Protein AF-A0A1B8CFA3-F1 (afdb_monomer_lite)

pLDDT: mean 70.28, std 22.18, range [22.2, 94.56]

Radius of gyration: 31.16 Å; chains: 1; bounding box: 7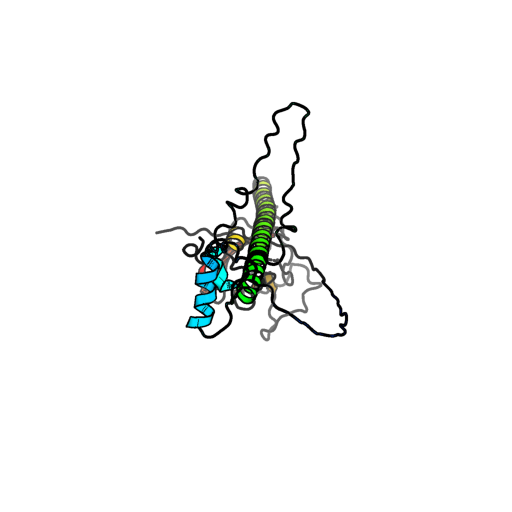5×65×96 Å

Structure (mmCIF, N/CA/C/O backbone):
data_AF-A0A1B8CFA3-F1
#
_entry.id   AF-A0A1B8CFA3-F1
#
loop_
_atom_site.group_PDB
_atom_site.id
_atom_site.type_symbol
_atom_site.label_atom_id
_atom_site.label_alt_id
_atom_site.label_comp_id
_atom_site.label_asym_id
_atom_site.label_entity_id
_atom_site.label_seq_id
_atom_site.pdbx_PDB_ins_code
_atom_site.Cartn_x
_atom_site.Cartn_y
_atom_site.Cartn_z
_atom_site.occupancy
_atom_site.B_iso_or_equiv
_atom_site.auth_seq_id
_atom_site.auth_comp_id
_atom_site.auth_asym_id
_atom_site.auth_atom_id
_atom_site.pdbx_PDB_model_num
ATOM 1 N N . MET A 1 1 ? 14.110 -16.661 19.238 1.00 30.36 1 MET A N 1
ATOM 2 C CA . MET A 1 1 ? 13.033 -15.691 19.548 1.00 30.36 1 MET A CA 1
ATOM 3 C C . MET A 1 1 ? 13.260 -14.448 18.703 1.00 30.36 1 MET A C 1
ATOM 5 O O . MET A 1 1 ? 14.403 -14.027 18.624 1.00 30.36 1 MET A O 1
ATOM 9 N N . SER A 1 2 ? 12.229 -13.866 18.086 1.00 22.20 2 SER A N 1
ATOM 10 C CA . SER A 1 2 ? 12.289 -12.515 17.501 1.00 22.20 2 SER A CA 1
ATOM 11 C C . SER A 1 2 ? 10.875 -11.932 17.426 1.00 22.20 2 SER A C 1
ATOM 13 O O . SER A 1 2 ? 9.922 -12.677 17.192 1.00 22.20 2 SER A O 1
ATOM 15 N N . ALA A 1 3 ? 10.722 -10.631 17.675 1.00 32.50 3 ALA A N 1
ATOM 16 C CA . ALA A 1 3 ? 9.426 -9.961 17.761 1.00 32.50 3 ALA A CA 1
ATOM 17 C C . ALA A 1 3 ? 9.184 -9.085 16.521 1.00 32.50 3 ALA A C 1
ATOM 19 O O . ALA A 1 3 ? 9.648 -7.950 16.457 1.00 32.50 3 ALA A O 1
ATOM 20 N N . ALA A 1 4 ? 8.442 -9.607 15.541 1.00 23.91 4 ALA A N 1
ATOM 21 C CA . ALA A 1 4 ? 8.113 -8.877 14.316 1.00 23.91 4 ALA A CA 1
ATOM 22 C C . ALA A 1 4 ? 6.960 -7.873 14.527 1.00 23.91 4 ALA A C 1
ATOM 24 O O . ALA A 1 4 ? 5.926 -8.183 15.129 1.00 23.91 4 ALA A O 1
ATOM 25 N N . THR A 1 5 ? 7.141 -6.650 14.031 1.00 24.86 5 THR A N 1
ATOM 26 C CA . THR A 1 5 ? 6.280 -5.499 14.332 1.00 24.86 5 THR A CA 1
ATOM 27 C C . THR A 1 5 ? 4.925 -5.559 13.613 1.00 24.86 5 THR A C 1
ATOM 29 O O . THR A 1 5 ? 4.852 -5.721 12.404 1.00 24.86 5 THR A O 1
ATOM 32 N N . ARG A 1 6 ? 3.826 -5.354 14.352 1.00 30.38 6 ARG A N 1
ATOM 33 C CA . ARG A 1 6 ? 2.450 -5.255 13.816 1.00 30.38 6 ARG A CA 1
ATOM 34 C C . ARG A 1 6 ? 2.008 -3.781 13.631 1.00 30.38 6 ARG A C 1
ATOM 36 O O . ARG A 1 6 ? 1.828 -3.117 14.660 1.00 30.38 6 ARG A O 1
ATOM 43 N N . LYS A 1 7 ? 1.746 -3.292 12.406 1.00 36.72 7 LYS A N 1
ATOM 44 C CA . LYS A 1 7 ? 1.151 -1.970 12.012 1.00 36.72 7 LYS A CA 1
ATOM 45 C C . LYS A 1 7 ? 0.763 -1.997 10.504 1.00 36.72 7 LYS A C 1
ATOM 47 O O . LYS A 1 7 ? 0.826 -3.074 9.924 1.00 36.72 7 LYS A O 1
ATOM 52 N N . LEU A 1 8 ? 0.344 -0.890 9.872 1.00 33.38 8 LEU A N 1
ATOM 53 C CA . LEU A 1 8 ? -0.978 -0.253 10.038 1.00 33.38 8 LEU A CA 1
ATOM 54 C C . LEU A 1 8 ? -1.412 0.529 8.781 1.00 33.38 8 LEU A C 1
ATOM 56 O O . LEU A 1 8 ? -0.557 0.983 8.050 1.00 33.38 8 LEU A O 1
ATOM 60 N N . LEU A 1 9 ? -2.717 0.682 8.522 1.00 34.94 9 LEU A N 1
ATOM 61 C CA . LEU A 1 9 ? -3.249 0.910 7.167 1.00 34.94 9 LEU A CA 1
ATOM 62 C C . LEU A 1 9 ? -4.492 1.890 7.177 1.00 34.94 9 LEU A C 1
ATOM 64 O O . LEU A 1 9 ? -5.447 1.543 7.875 1.00 34.94 9 LEU A O 1
ATOM 68 N N . LYS A 1 10 ? -4.492 3.086 6.497 1.00 43.56 10 LYS A N 1
ATOM 69 C CA . LYS A 1 10 ? -5.641 4.090 6.334 1.00 43.56 10 LYS A CA 1
ATOM 70 C C . LYS A 1 10 ? -5.959 4.673 4.903 1.00 43.56 10 LYS A C 1
ATOM 72 O O . LYS A 1 10 ? -5.385 4.180 3.958 1.00 43.56 10 LYS A O 1
ATOM 77 N N . PHE A 1 11 ? -6.882 5.639 4.638 1.00 45.19 11 PHE A N 1
ATOM 78 C CA . PHE A 1 11 ? -7.299 5.965 3.225 1.00 45.19 11 PHE A CA 1
ATOM 79 C C . PHE A 1 11 ? -7.863 7.365 2.840 1.00 45.19 11 PHE A C 1
ATOM 81 O O . PHE A 1 11 ? -8.517 8.013 3.650 1.00 45.19 11 PHE A O 1
ATOM 88 N N . SER A 1 12 ? -7.802 7.693 1.530 1.00 30.03 12 SER A N 1
ATOM 89 C CA . SER A 1 12 ? -8.756 8.507 0.722 1.00 30.03 12 SER A CA 1
ATOM 90 C C . SER A 1 12 ? -8.639 8.149 -0.800 1.00 30.03 12 SER A C 1
ATOM 92 O O . SER A 1 12 ? -7.958 7.170 -1.104 1.00 30.03 12 SER A O 1
ATOM 94 N N . ARG A 1 13 ? -9.364 8.803 -1.741 1.00 27.89 13 ARG A N 1
ATOM 95 C CA . ARG A 1 13 ? -9.392 8.494 -3.209 1.00 27.89 13 ARG A CA 1
ATOM 96 C C . ARG A 1 13 ? -9.924 9.659 -4.084 1.00 27.89 13 ARG A C 1
ATOM 98 O O . ARG A 1 13 ? -10.934 10.249 -3.711 1.00 27.89 13 ARG A O 1
ATOM 105 N N . THR A 1 14 ? -9.346 9.887 -5.271 1.00 29.30 14 THR A N 1
ATOM 106 C CA . THR A 1 14 ? -9.811 10.801 -6.358 1.00 29.30 14 THR A CA 1
ATOM 107 C C . THR A 1 14 ? -9.584 10.174 -7.758 1.00 29.30 14 THR A C 1
ATOM 109 O O . THR A 1 14 ? -9.265 8.986 -7.829 1.00 29.30 14 THR A O 1
ATOM 112 N N . PHE A 1 15 ? -9.838 10.898 -8.864 1.00 28.97 15 PHE A N 1
ATOM 113 C CA . PHE A 1 15 ? -9.878 10.371 -10.246 1.00 28.97 15 PHE A CA 1
ATOM 114 C C . PHE A 1 15 ? -9.405 11.423 -11.280 1.00 28.97 15 PHE A C 1
ATOM 116 O O . PHE A 1 15 ? -9.769 12.588 -11.138 1.00 28.97 15 PHE A O 1
ATOM 123 N N . ASN A 1 16 ? -8.675 11.009 -12.327 1.00 31.08 16 ASN A N 1
ATOM 124 C CA . ASN A 1 16 ? -8.169 11.861 -13.427 1.00 31.08 16 ASN A CA 1
ATOM 125 C C . ASN A 1 16 ? -8.827 11.520 -14.783 1.00 31.08 16 ASN A C 1
ATOM 127 O O . ASN A 1 16 ? -9.489 10.486 -14.913 1.00 31.08 16 ASN A O 1
ATOM 131 N N . ARG A 1 17 ? -8.610 12.354 -15.817 1.00 25.97 17 ARG A N 1
ATOM 132 C CA . ARG A 1 17 ? -8.918 12.029 -17.224 1.00 25.97 17 ARG A CA 1
ATOM 133 C C . ARG A 1 17 ? -7.946 12.714 -18.201 1.00 25.97 17 ARG A C 1
ATOM 135 O O . ARG A 1 17 ? -7.649 13.889 -18.035 1.00 25.97 17 ARG A O 1
ATOM 142 N N . ILE A 1 18 ? -7.498 11.961 -19.206 1.00 34.00 18 ILE A N 1
ATOM 143 C CA . ILE A 1 18 ? -6.570 12.338 -20.299 1.00 34.00 18 ILE A CA 1
ATOM 144 C C . ILE A 1 18 ? -7.371 12.516 -21.613 1.00 34.00 18 ILE A C 1
ATOM 146 O O . ILE A 1 18 ? -8.521 12.062 -21.640 1.00 34.00 18 ILE A O 1
ATOM 150 N N . ARG A 1 19 ? -6.795 13.166 -22.649 1.00 29.36 19 ARG A N 1
ATOM 151 C CA . ARG A 1 19 ? -6.919 12.938 -24.128 1.00 29.36 19 ARG A CA 1
ATOM 152 C C . ARG A 1 19 ? -6.561 14.208 -24.938 1.00 29.36 19 ARG A C 1
ATOM 154 O O . ARG A 1 19 ? -6.750 15.288 -24.389 1.00 29.36 19 ARG A O 1
ATOM 161 N N . ASP A 1 20 ? -6.207 14.222 -26.235 1.00 28.47 20 ASP A N 1
ATOM 162 C CA . ASP A 1 20 ? -5.528 13.325 -27.222 1.00 28.47 20 ASP A CA 1
ATOM 163 C C . ASP A 1 20 ? -5.391 14.138 -28.557 1.00 28.47 20 ASP A C 1
ATOM 165 O O . ASP A 1 20 ? -6.175 15.068 -28.758 1.00 28.47 20 ASP A O 1
ATOM 169 N N . GLY A 1 21 ? -4.491 13.768 -29.490 1.00 26.70 21 GLY A N 1
ATOM 170 C CA . GLY A 1 21 ? -4.455 14.241 -30.907 1.00 26.70 21 GLY A CA 1
ATOM 171 C C . GLY A 1 21 ? -3.102 14.846 -31.356 1.00 26.70 21 GLY A C 1
ATOM 172 O O . GLY A 1 21 ? -2.506 15.584 -30.581 1.00 26.70 21 GLY A O 1
ATOM 173 N N . GLU A 1 22 ? -2.452 14.504 -32.487 1.00 28.28 22 GLU A N 1
ATOM 174 C CA . GLU A 1 22 ? -2.844 14.381 -33.926 1.00 28.28 22 GLU A CA 1
ATOM 175 C C . GLU A 1 22 ? -2.822 15.723 -34.715 1.00 28.28 22 GLU A C 1
ATOM 177 O O . GLU A 1 22 ? -3.292 16.729 -34.198 1.00 28.28 22 GLU A O 1
ATOM 182 N N . ALA A 1 23 ? -2.340 15.838 -35.975 1.00 29.19 23 ALA A N 1
ATOM 183 C CA . ALA A 1 23 ? -1.595 14.910 -36.860 1.00 29.19 23 ALA A CA 1
ATOM 184 C C . ALA A 1 23 ? -1.015 15.596 -38.143 1.00 29.19 23 ALA A C 1
ATOM 186 O O . ALA A 1 23 ? -1.497 16.646 -38.557 1.00 29.19 23 ALA A O 1
ATOM 187 N N . SER A 1 24 ? -0.124 14.884 -38.867 1.00 30.86 24 SER A N 1
ATOM 188 C CA . SER A 1 24 ? 0.085 14.883 -40.351 1.00 30.86 24 SER A CA 1
ATOM 189 C C . SER A 1 24 ? 0.746 16.074 -41.104 1.00 30.86 24 SER A C 1
ATOM 191 O O . SER A 1 24 ? 0.532 17.233 -40.771 1.00 30.86 24 SER A O 1
ATOM 193 N N . GLY A 1 25 ? 1.493 15.783 -42.197 1.00 27.91 25 GLY A N 1
ATOM 194 C CA . GLY A 1 25 ? 2.004 16.802 -43.150 1.00 27.91 25 GLY A CA 1
ATOM 195 C C . GLY A 1 25 ? 2.983 16.342 -44.268 1.00 27.91 25 GLY A C 1
ATOM 196 O O . GLY A 1 25 ? 4.190 16.352 -44.072 1.00 27.91 25 GLY A O 1
ATOM 197 N N . SER A 1 26 ? 2.457 16.005 -45.459 1.00 28.70 26 SER A N 1
ATOM 198 C CA . SER A 1 26 ? 3.136 15.809 -46.781 1.00 28.70 26 SER A CA 1
ATOM 199 C C . SER A 1 26 ? 4.267 16.829 -47.086 1.00 28.70 26 SER A C 1
ATOM 201 O O . SER A 1 26 ? 4.043 18.014 -46.875 1.00 28.70 26 SER A O 1
ATOM 203 N N . ALA A 1 27 ? 5.502 16.502 -47.519 1.00 32.44 27 ALA A N 1
ATOM 204 C CA . ALA A 1 27 ? 6.017 15.789 -48.720 1.00 32.44 27 ALA A CA 1
ATOM 205 C C . ALA A 1 27 ? 5.907 16.554 -50.072 1.00 32.44 27 ALA A C 1
ATOM 207 O O . ALA A 1 27 ? 4.815 17.032 -50.356 1.00 32.44 27 ALA A O 1
ATOM 208 N N . PHE A 1 28 ? 7.004 16.633 -50.877 1.00 28.72 28 PHE A N 1
ATOM 209 C CA . PHE A 1 28 ? 7.101 16.500 -52.370 1.00 28.72 28 PHE A CA 1
ATOM 210 C C . PHE A 1 28 ? 8.495 16.884 -52.993 1.00 28.72 28 PHE A C 1
ATOM 212 O O . PHE A 1 28 ? 9.121 17.828 -52.533 1.00 28.72 28 PHE A O 1
ATOM 219 N N . HIS A 1 29 ? 8.932 16.123 -54.027 1.00 29.41 29 HIS A N 1
ATOM 220 C CA . HIS A 1 29 ? 9.808 16.364 -55.229 1.00 29.41 29 HIS A CA 1
ATOM 221 C C . HIS A 1 29 ? 10.699 17.646 -55.415 1.00 29.41 29 HIS A C 1
ATOM 223 O O . HIS A 1 29 ? 10.344 18.715 -54.942 1.00 29.41 29 HIS A O 1
ATOM 229 N N . ASP A 1 30 ? 11.824 17.684 -56.176 1.00 30.55 30 ASP A N 1
ATOM 230 C CA . ASP A 1 30 ? 12.539 16.706 -57.050 1.00 30.55 30 ASP A CA 1
ATOM 231 C C . ASP A 1 30 ? 14.017 17.120 -57.399 1.00 30.55 30 ASP A C 1
ATOM 233 O O . ASP A 1 30 ? 14.463 18.218 -57.078 1.00 30.55 30 ASP A O 1
ATOM 237 N N . HIS A 1 31 ? 14.693 16.268 -58.191 1.00 30.34 31 HIS A N 1
ATOM 238 C CA . HIS A 1 31 ? 15.721 16.516 -59.228 1.00 30.34 31 HIS A CA 1
ATOM 239 C C . HIS A 1 31 ? 17.235 16.598 -58.894 1.00 30.34 31 HIS A C 1
ATOM 241 O O . HIS A 1 31 ? 17.748 17.446 -58.171 1.00 30.34 31 HIS A O 1
ATOM 247 N N . GLN A 1 32 ? 17.971 15.720 -59.592 1.00 37.84 32 GLN A N 1
ATOM 248 C CA . GLN A 1 32 ? 19.415 15.741 -59.902 1.00 37.84 32 GLN A CA 1
ATOM 249 C C . GLN A 1 32 ? 19.676 16.557 -61.208 1.00 37.84 32 GLN A C 1
ATOM 251 O O . GLN A 1 32 ? 18.685 16.863 -61.874 1.00 37.84 32 GLN A O 1
ATOM 256 N N . PRO A 1 33 ? 20.927 16.896 -61.643 1.00 41.31 33 PRO A N 1
ATOM 257 C CA . PRO A 1 33 ? 22.155 16.083 -61.540 1.00 41.31 33 PRO A CA 1
ATOM 258 C C . PRO A 1 33 ? 23.495 16.815 -61.256 1.00 41.31 33 PRO A C 1
ATOM 260 O O . PRO A 1 33 ? 23.577 18.026 -61.083 1.00 41.31 33 PRO A O 1
ATOM 263 N N . ARG A 1 34 ? 24.583 16.024 -61.213 1.00 40.81 34 ARG A N 1
ATOM 264 C CA . ARG A 1 34 ? 25.998 16.460 -61.105 1.00 40.81 34 ARG A CA 1
ATOM 265 C C . ARG A 1 34 ? 26.531 17.001 -62.452 1.00 40.81 34 ARG A C 1
ATOM 267 O O . ARG A 1 34 ? 25.922 16.705 -63.480 1.00 40.81 34 ARG A O 1
ATOM 274 N N . PRO A 1 35 ? 27.708 17.672 -62.500 1.00 43.22 35 PRO A N 1
ATOM 275 C CA . PRO A 1 35 ? 28.951 16.903 -62.726 1.00 43.22 35 PRO A CA 1
ATOM 276 C C . PRO A 1 35 ? 30.270 17.488 -62.133 1.00 43.22 35 PRO A C 1
ATOM 278 O O . PRO A 1 35 ? 30.308 18.563 -61.552 1.00 43.22 35 PRO A O 1
ATOM 281 N N . TRP A 1 36 ? 31.362 16.741 -62.363 1.00 30.19 36 TRP A N 1
ATOM 282 C CA . TRP A 1 36 ? 32.799 17.097 -62.294 1.00 30.19 36 TRP A CA 1
ATOM 283 C C . TRP A 1 36 ? 33.537 17.262 -60.943 1.00 30.19 36 TRP A C 1
ATOM 285 O O . TRP A 1 36 ? 33.515 18.279 -60.258 1.00 30.19 36 TRP A O 1
ATOM 295 N N . ARG A 1 37 ? 34.331 16.214 -60.671 1.00 46.34 37 ARG A N 1
ATOM 296 C CA . ARG A 1 37 ? 35.467 16.069 -59.741 1.00 46.34 37 ARG A CA 1
ATOM 297 C C . ARG A 1 37 ? 36.363 17.318 -59.609 1.00 46.34 37 ARG A C 1
ATOM 299 O O . ARG A 1 37 ? 36.986 17.727 -60.582 1.00 46.34 37 ARG A O 1
ATOM 306 N N . VAL A 1 38 ? 36.605 17.752 -58.367 1.00 39.28 38 VAL A N 1
ATOM 307 C CA . VAL A 1 38 ? 37.881 18.370 -57.948 1.00 39.28 38 VAL A CA 1
ATOM 308 C C . VAL A 1 38 ? 38.360 17.665 -56.681 1.00 39.28 38 VAL A C 1
ATOM 310 O O . VAL A 1 38 ? 37.648 17.613 -55.681 1.00 39.28 38 VAL A O 1
ATOM 313 N N . GLU A 1 39 ? 39.567 17.111 -56.725 1.00 48.69 39 GLU A N 1
ATOM 314 C CA . GLU A 1 39 ? 40.116 16.253 -55.673 1.00 48.69 39 GLU A CA 1
ATOM 315 C C . GLU A 1 39 ? 40.800 17.109 -54.592 1.00 48.69 39 GLU A C 1
ATOM 317 O O . GLU A 1 39 ? 42.007 17.330 -54.610 1.00 48.69 39 GLU A O 1
ATOM 322 N N . LYS A 1 40 ? 39.997 17.685 -53.686 1.00 38.09 40 LYS A N 1
ATOM 323 C CA . LYS A 1 40 ? 40.489 18.565 -52.613 1.00 38.09 40 LYS A CA 1
ATOM 324 C C . LYS A 1 40 ? 40.878 17.770 -51.369 1.00 38.09 40 LYS A C 1
ATOM 326 O O . LYS A 1 40 ? 40.084 16.976 -50.871 1.00 38.09 40 LYS A O 1
ATOM 331 N N . ASN A 1 41 ? 42.082 18.056 -50.867 1.00 38.00 41 ASN A N 1
ATOM 332 C CA . ASN A 1 41 ? 42.705 17.559 -49.637 1.00 38.00 41 ASN A CA 1
ATOM 333 C C . ASN A 1 41 ? 41.710 17.007 -48.604 1.00 38.00 41 ASN A C 1
ATOM 335 O O . ASN A 1 41 ? 40.935 17.766 -48.013 1.00 38.00 41 ASN A O 1
ATOM 339 N N . ARG A 1 42 ? 41.797 15.699 -48.318 1.00 38.34 42 ARG A N 1
ATOM 340 C CA . ARG A 1 42 ? 41.160 15.126 -47.128 1.00 38.34 42 ARG A CA 1
ATOM 341 C C . ARG A 1 42 ? 41.701 15.867 -45.906 1.00 38.34 42 ARG A C 1
ATOM 343 O O . ARG A 1 42 ? 42.873 15.727 -45.564 1.00 38.34 42 ARG A O 1
ATOM 350 N N . ARG A 1 43 ? 40.838 16.652 -45.250 1.00 42.47 43 ARG A N 1
ATOM 351 C CA . ARG A 1 43 ? 41.068 17.097 -43.869 1.00 42.47 43 ARG A CA 1
ATOM 352 C C . ARG A 1 43 ? 41.394 15.848 -43.036 1.00 42.47 43 ARG A C 1
ATOM 354 O O . ARG A 1 43 ? 40.779 14.811 -43.309 1.00 42.47 43 ARG A O 1
ATOM 361 N N . PRO A 1 44 ? 42.302 15.910 -42.044 1.00 40.59 44 PRO A N 1
ATOM 362 C CA . PRO A 1 44 ? 42.449 14.800 -41.113 1.00 40.59 44 PRO A CA 1
ATOM 363 C C . PRO A 1 44 ? 41.065 14.498 -40.537 1.00 40.59 44 PRO A C 1
ATOM 365 O O . PRO A 1 44 ? 40.390 15.405 -40.038 1.00 40.59 44 PRO A O 1
ATOM 368 N N . GLN A 1 45 ? 40.606 13.253 -40.677 1.00 45.78 45 GLN A N 1
ATOM 369 C CA . GLN A 1 45 ? 39.376 12.832 -40.018 1.00 45.78 45 GLN A CA 1
ATOM 370 C C . GLN A 1 45 ? 39.593 13.078 -38.527 1.00 45.78 45 GLN A C 1
ATOM 372 O O . GLN A 1 45 ? 40.589 12.610 -37.972 1.00 45.78 45 GLN A O 1
ATOM 377 N N . LYS A 1 46 ? 38.702 13.856 -37.892 1.00 46.38 46 LYS A N 1
ATOM 378 C CA . LYS A 1 46 ? 38.685 13.951 -36.429 1.00 46.38 46 LYS A CA 1
ATOM 379 C C . LYS A 1 46 ? 38.656 12.512 -35.925 1.00 46.38 46 LYS A C 1
ATOM 381 O O . LYS A 1 46 ? 37.771 11.765 -36.343 1.00 46.38 46 LYS A O 1
ATOM 386 N N . ALA A 1 47 ? 39.627 12.123 -35.097 1.00 46.22 47 ALA A N 1
ATOM 387 C CA . ALA A 1 47 ? 39.607 10.807 -34.475 1.00 46.22 47 ALA A CA 1
ATOM 388 C C . ALA A 1 47 ? 38.231 10.640 -33.824 1.00 46.22 47 ALA A C 1
ATOM 390 O O . ALA A 1 47 ? 37.807 11.524 -33.073 1.00 46.22 47 ALA A O 1
ATOM 391 N N . HIS A 1 48 ? 37.501 9.586 -34.199 1.00 53.56 48 HIS A N 1
ATOM 392 C CA . HIS A 1 48 ? 36.154 9.377 -33.684 1.00 53.56 48 HIS A CA 1
ATOM 393 C C . HIS A 1 48 ? 36.258 9.329 -32.159 1.00 53.56 48 HIS A C 1
ATOM 395 O O . HIS A 1 48 ? 37.023 8.524 -31.623 1.00 53.56 48 HIS A O 1
ATOM 401 N N . ARG A 1 49 ? 35.520 10.206 -31.462 1.00 60.09 49 ARG A N 1
ATOM 402 C CA . ARG A 1 49 ? 35.308 10.018 -30.024 1.00 60.09 49 ARG A CA 1
ATOM 403 C C . ARG A 1 49 ? 34.706 8.613 -29.872 1.00 60.09 49 ARG A C 1
ATOM 405 O O . ARG A 1 49 ? 33.767 8.317 -30.618 1.00 60.09 49 ARG A O 1
ATOM 412 N N . PRO A 1 50 ? 35.249 7.744 -29.001 1.00 70.12 50 PRO A N 1
ATOM 413 C CA . PRO A 1 50 ? 34.626 6.452 -28.751 1.00 70.12 50 PRO A CA 1
ATOM 414 C C . PRO A 1 50 ? 33.193 6.694 -28.273 1.00 70.12 50 PRO A C 1
ATOM 416 O O . PRO A 1 50 ? 32.941 7.660 -27.546 1.00 70.12 50 PRO A O 1
ATOM 419 N N . LEU A 1 51 ? 32.255 5.854 -28.713 1.00 76.19 51 LEU A N 1
ATOM 420 C CA . LEU A 1 51 ? 30.885 5.947 -28.221 1.00 76.19 51 LEU A CA 1
ATOM 421 C C . LEU A 1 51 ? 30.840 5.559 -26.738 1.00 76.19 51 LEU A C 1
ATOM 423 O O . LEU A 1 51 ? 31.741 4.901 -26.212 1.00 76.19 51 LEU A O 1
ATOM 427 N N . LEU A 1 52 ? 29.795 6.015 -26.054 1.00 83.00 52 LEU A N 1
ATOM 428 C CA . LEU A 1 52 ? 29.601 5.755 -24.631 1.00 83.00 52 LEU A CA 1
ATOM 429 C C . LEU A 1 52 ? 29.416 4.249 -24.382 1.00 83.00 52 LEU A C 1
ATOM 431 O O . LEU A 1 52 ? 28.824 3.550 -25.203 1.00 83.00 52 LEU A O 1
ATOM 435 N N . ALA A 1 53 ? 29.900 3.754 -23.239 1.00 84.62 53 ALA A N 1
ATOM 436 C CA . ALA A 1 53 ? 29.911 2.321 -22.925 1.00 84.62 53 ALA A CA 1
ATOM 437 C C . ALA A 1 53 ? 28.517 1.668 -23.013 1.00 84.62 53 ALA A C 1
ATOM 439 O O . ALA A 1 53 ? 28.402 0.554 -23.531 1.00 84.62 53 ALA A O 1
ATOM 440 N N . TRP A 1 54 ? 27.467 2.398 -22.608 1.00 87.75 54 TRP A N 1
ATOM 441 C CA . TRP A 1 54 ? 26.073 1.956 -22.706 1.00 87.75 54 TRP A CA 1
ATOM 442 C C . TRP A 1 54 ? 25.683 1.549 -24.131 1.00 87.75 54 TRP A C 1
ATOM 444 O O . TRP A 1 54 ? 24.991 0.553 -24.315 1.00 87.75 54 TRP A O 1
ATOM 454 N N . TYR A 1 55 ? 26.168 2.262 -25.155 1.00 87.19 55 TYR A N 1
ATOM 455 C CA . TYR A 1 55 ? 25.816 1.971 -26.544 1.00 87.19 55 TYR A CA 1
ATOM 456 C C . TYR A 1 55 ? 26.377 0.619 -26.980 1.00 87.19 55 TYR A C 1
ATOM 458 O O . TYR A 1 55 ? 25.641 -0.204 -27.514 1.00 87.19 55 TYR A O 1
ATOM 466 N N . TYR A 1 56 ? 27.654 0.348 -26.698 1.00 86.12 56 TYR A N 1
ATOM 467 C CA . TYR A 1 56 ? 28.262 -0.937 -27.047 1.00 86.12 56 TYR A CA 1
ATOM 468 C C . TYR A 1 56 ? 27.637 -2.104 -26.271 1.00 86.12 56 TYR A C 1
ATOM 470 O O . TYR A 1 56 ? 27.478 -3.184 -26.838 1.00 86.12 56 TYR A O 1
ATOM 478 N N . ARG A 1 57 ? 27.239 -1.892 -25.005 1.00 88.75 57 ARG A N 1
ATOM 479 C CA . ARG A 1 57 ? 26.507 -2.892 -24.211 1.00 88.75 57 ARG A CA 1
ATOM 480 C C . ARG A 1 57 ? 25.153 -3.198 -24.857 1.00 88.75 57 ARG A C 1
ATOM 482 O O . ARG A 1 57 ? 24.910 -4.343 -25.230 1.00 88.75 57 ARG A O 1
ATOM 489 N N . VAL A 1 58 ? 24.324 -2.178 -25.071 1.00 87.44 58 VAL A N 1
ATOM 490 C CA . VAL A 1 58 ? 22.954 -2.304 -25.594 1.00 87.44 58 VAL A CA 1
ATOM 491 C C . VAL A 1 58 ? 22.929 -2.808 -27.045 1.00 87.44 58 VAL A C 1
ATOM 493 O O . VAL A 1 58 ? 22.207 -3.756 -27.339 1.00 87.44 58 VAL A O 1
ATOM 496 N N . ALA A 1 59 ? 23.768 -2.284 -27.943 1.00 86.25 59 ALA A N 1
ATOM 497 C CA . ALA A 1 59 ? 23.853 -2.758 -29.331 1.00 86.25 59 ALA A CA 1
ATOM 498 C C . ALA A 1 59 ? 24.380 -4.207 -29.440 1.00 86.25 59 ALA A C 1
ATOM 500 O O . ALA A 1 59 ? 24.050 -4.930 -30.380 1.00 86.25 59 ALA A O 1
ATOM 501 N N . SER A 1 60 ? 25.156 -4.687 -28.456 1.00 84.81 60 SER A N 1
ATOM 502 C CA . SER A 1 60 ? 25.540 -6.106 -28.404 1.00 84.81 60 SER A CA 1
ATOM 503 C C . SER A 1 60 ? 24.365 -7.037 -28.072 1.00 84.81 60 SER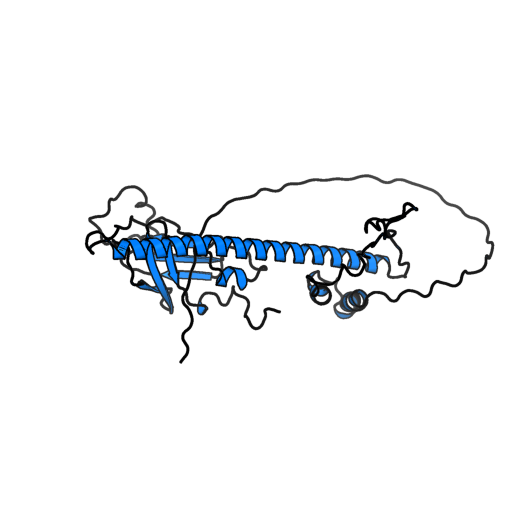 A C 1
ATOM 505 O O . SER A 1 60 ? 24.407 -8.215 -28.437 1.00 84.81 60 SER A O 1
ATOM 507 N N . LEU A 1 61 ? 23.298 -6.529 -27.440 1.00 83.94 61 LEU A N 1
ATOM 508 C CA . LEU A 1 61 ? 22.082 -7.302 -27.171 1.00 83.94 61 LEU A CA 1
ATOM 509 C C . LEU A 1 61 ? 21.311 -7.578 -28.461 1.00 83.94 61 LEU A C 1
ATOM 511 O O . LEU A 1 61 ? 20.906 -8.715 -28.666 1.00 83.94 61 LEU A O 1
ATOM 515 N N . GLU A 1 62 ? 21.207 -6.608 -29.372 1.00 78.75 62 GLU A N 1
ATOM 516 C CA . GLU A 1 62 ? 20.606 -6.811 -30.700 1.00 78.75 62 GLU A CA 1
ATOM 517 C C . GLU A 1 62 ? 21.282 -7.986 -31.435 1.00 78.7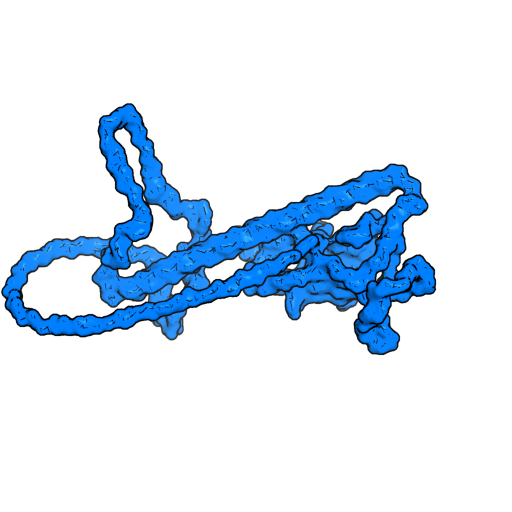5 62 GLU A C 1
ATOM 519 O O . GLU A 1 62 ? 20.621 -8.938 -31.858 1.00 78.75 62 GLU A O 1
ATOM 524 N N . TYR A 1 63 ? 22.621 -7.988 -31.472 1.00 75.12 63 TYR A N 1
ATOM 525 C CA . TYR A 1 63 ? 23.421 -9.032 -32.122 1.00 75.12 63 TYR A CA 1
ATOM 526 C C . TYR A 1 63 ? 23.360 -10.404 -31.419 1.00 75.12 63 TYR A C 1
ATOM 528 O O . TYR A 1 63 ? 23.423 -11.440 -32.082 1.00 75.12 63 TYR A O 1
ATOM 536 N N . THR A 1 64 ? 23.264 -10.444 -30.085 1.00 76.88 64 THR A N 1
ATOM 537 C CA . THR A 1 64 ? 23.291 -11.707 -29.311 1.00 76.88 64 THR A CA 1
ATOM 538 C C . THR A 1 64 ? 21.912 -12.309 -29.049 1.00 76.88 64 THR A C 1
ATOM 540 O O . THR A 1 64 ? 21.800 -13.525 -28.888 1.00 76.88 64 THR A O 1
ATOM 543 N N . ARG A 1 65 ? 20.863 -11.482 -29.029 1.00 80.62 65 ARG A N 1
ATOM 544 C CA . ARG A 1 65 ? 19.463 -11.870 -28.803 1.00 80.62 65 ARG A CA 1
ATOM 545 C C . ARG A 1 65 ? 18.673 -12.000 -30.106 1.00 80.62 65 ARG A C 1
ATOM 547 O O . ARG A 1 65 ? 17.692 -12.739 -30.130 1.00 80.62 65 ARG A O 1
ATOM 554 N N . GLY A 1 66 ? 19.089 -11.313 -31.175 1.00 75.50 66 GLY A N 1
ATOM 555 C CA . GLY A 1 66 ? 18.357 -11.262 -32.445 1.00 75.50 66 GLY A CA 1
ATOM 556 C C . GLY A 1 66 ? 17.010 -10.550 -32.306 1.00 75.50 66 GLY A C 1
ATOM 557 O O . GLY A 1 66 ? 16.000 -11.014 -32.834 1.00 75.50 66 GLY A O 1
ATOM 558 N N . SER A 1 67 ? 16.959 -9.494 -31.495 1.00 77.94 67 SER A N 1
ATOM 559 C CA . SER A 1 67 ? 15.759 -8.702 -31.201 1.00 77.94 67 SER A CA 1
ATOM 560 C C . SER A 1 67 ? 16.161 -7.325 -30.689 1.00 77.94 67 SER A C 1
ATOM 562 O O . SER A 1 67 ? 17.178 -7.212 -30.003 1.00 77.94 67 SER A O 1
ATOM 564 N N . ASP A 1 68 ? 15.336 -6.324 -30.975 1.00 81.69 68 ASP A N 1
ATOM 565 C CA . ASP A 1 68 ? 15.533 -4.941 -30.539 1.00 81.69 68 ASP A CA 1
ATOM 566 C C . ASP A 1 68 ? 15.705 -4.854 -29.002 1.00 81.69 68 ASP A C 1
ATOM 568 O O . ASP A 1 68 ? 15.015 -5.577 -28.267 1.00 81.69 68 ASP A O 1
ATOM 572 N N . PRO A 1 69 ? 16.599 -3.989 -28.483 1.00 84.06 69 PRO A N 1
ATOM 573 C CA . PRO A 1 69 ? 16.768 -3.808 -27.043 1.00 84.06 69 PRO A CA 1
ATOM 574 C C . PRO A 1 69 ? 15.506 -3.272 -26.354 1.00 84.06 69 PRO A C 1
ATOM 576 O O . PRO A 1 69 ? 14.835 -2.368 -26.852 1.00 84.06 69 PRO A O 1
ATOM 579 N N . HIS A 1 70 ? 15.201 -3.796 -25.170 1.00 85.31 70 HIS A N 1
ATOM 580 C CA . HIS A 1 70 ? 14.077 -3.333 -24.358 1.00 85.31 70 HIS A CA 1
ATOM 581 C C . HIS A 1 70 ? 14.437 -2.070 -23.557 1.00 85.31 70 HIS A C 1
ATOM 583 O O . HIS A 1 70 ? 15.602 -1.892 -23.201 1.00 85.31 70 HIS A O 1
ATOM 589 N N . PRO A 1 71 ? 13.457 -1.232 -23.162 1.00 84.62 71 PRO A N 1
ATOM 590 C CA . PRO A 1 71 ? 13.692 -0.119 -22.237 1.00 84.62 71 PRO A CA 1
ATOM 591 C C . PRO A 1 71 ? 14.366 -0.563 -20.930 1.00 84.62 71 PRO A C 1
ATOM 593 O O . PRO A 1 71 ? 15.270 0.108 -20.447 1.00 84.62 71 PRO A O 1
ATOM 596 N N . GLU A 1 72 ? 13.988 -1.730 -20.401 1.00 86.69 72 GLU A N 1
ATOM 597 C CA . GLU A 1 72 ? 14.606 -2.362 -19.226 1.00 86.69 72 GLU A CA 1
ATOM 598 C C . GLU A 1 72 ? 16.099 -2.669 -19.412 1.00 86.69 72 GLU A C 1
ATOM 600 O O . GLU A 1 72 ? 16.855 -2.612 -18.444 1.00 86.69 72 GLU A O 1
ATOM 605 N N . ASP A 1 73 ? 16.552 -2.959 -20.638 1.00 87.88 73 ASP A N 1
ATOM 606 C CA . ASP A 1 73 ? 17.957 -3.290 -20.894 1.00 87.88 73 ASP A CA 1
ATOM 607 C C . ASP A 1 73 ? 18.875 -2.075 -20.637 1.00 87.88 73 ASP A C 1
ATOM 609 O O . ASP A 1 73 ? 20.074 -2.258 -20.425 1.00 87.88 73 ASP A O 1
ATOM 613 N N . PHE A 1 74 ? 18.342 -0.843 -20.601 1.00 88.56 74 PHE A N 1
ATOM 614 C CA . PHE A 1 74 ? 19.076 0.386 -20.268 1.00 88.56 74 PHE A CA 1
ATOM 615 C C . PHE A 1 74 ? 19.209 0.655 -18.760 1.00 88.56 74 PHE A C 1
ATOM 617 O O . PHE A 1 74 ? 20.039 1.486 -18.389 1.00 88.56 74 PHE A O 1
ATOM 624 N N . ASP A 1 75 ? 18.439 -0.019 -17.895 1.00 87.06 75 ASP A N 1
ATOM 625 C CA . ASP A 1 75 ? 18.353 0.311 -16.460 1.00 87.06 75 ASP A CA 1
ATOM 626 C C . ASP A 1 75 ? 19.710 0.175 -15.733 1.00 87.06 75 ASP A C 1
ATOM 628 O O . ASP A 1 75 ? 19.984 0.916 -14.788 1.00 87.06 75 ASP A O 1
ATOM 632 N N . GLU A 1 76 ? 20.599 -0.707 -16.211 1.00 83.38 76 GLU A N 1
ATOM 633 C CA . GLU A 1 76 ? 21.973 -0.861 -15.699 1.00 83.38 76 GLU A CA 1
ATOM 634 C C . GLU A 1 76 ? 22.786 0.446 -15.812 1.00 83.38 76 GLU A C 1
ATOM 636 O O . GLU A 1 76 ? 23.414 0.870 -14.840 1.00 83.38 76 GLU A O 1
ATOM 641 N N . ASP A 1 77 ? 22.703 1.131 -16.961 1.00 81.81 77 ASP A N 1
ATOM 642 C CA . ASP A 1 77 ? 23.390 2.404 -17.244 1.00 81.81 77 ASP A CA 1
ATOM 643 C C . ASP A 1 77 ? 22.560 3.637 -16.825 1.00 81.81 77 ASP A C 1
ATOM 645 O O . ASP A 1 77 ? 22.837 4.755 -17.271 1.00 81.81 77 ASP A O 1
ATOM 649 N N . LEU A 1 78 ? 21.497 3.450 -16.037 1.00 79.44 78 LEU A N 1
ATOM 650 C CA . LEU A 1 78 ? 20.612 4.508 -15.524 1.00 79.44 78 LEU A CA 1
ATOM 651 C C . LEU A 1 78 ? 20.487 4.474 -13.990 1.00 79.44 78 LEU A C 1
ATOM 653 O O . LEU A 1 78 ? 19.632 5.146 -13.420 1.00 79.44 78 LEU A O 1
ATOM 657 N N . SER A 1 79 ? 21.347 3.709 -13.315 1.00 63.75 79 SER A N 1
ATOM 658 C CA . SER A 1 79 ? 21.362 3.567 -11.854 1.00 63.75 79 SER A CA 1
ATOM 659 C C . SER A 1 79 ? 21.850 4.825 -11.109 1.00 63.75 79 SER A C 1
ATOM 661 O O . SER A 1 79 ? 21.475 5.038 -9.957 1.00 63.75 79 SER A O 1
ATOM 663 N N . GLU A 1 80 ? 22.602 5.705 -11.775 1.00 56.47 80 GLU A N 1
ATOM 664 C CA . GLU A 1 80 ? 23.123 6.985 -11.260 1.00 56.47 80 GLU A CA 1
ATOM 665 C C . GLU A 1 80 ? 22.075 8.120 -11.375 1.00 56.47 80 GLU A C 1
ATOM 667 O O . GLU A 1 80 ? 22.289 9.146 -12.011 1.00 56.47 80 GLU A O 1
ATOM 672 N N . LEU A 1 81 ? 20.881 7.919 -10.804 1.00 54.22 81 LEU A N 1
ATOM 673 C CA . LEU A 1 81 ? 19.725 8.822 -10.974 1.00 54.22 81 LEU A CA 1
ATOM 674 C C . LEU A 1 81 ? 19.643 10.003 -9.980 1.00 54.22 81 LEU A C 1
ATOM 676 O O . LEU A 1 81 ? 18.679 10.765 -10.044 1.00 54.22 81 LEU A O 1
ATOM 680 N N . GLU A 1 82 ? 20.612 10.160 -9.069 1.00 49.50 82 GLU A N 1
ATOM 681 C CA . GLU A 1 82 ? 20.610 11.218 -8.033 1.00 49.50 82 GLU A CA 1
ATOM 682 C C . GLU A 1 82 ? 21.949 11.991 -7.904 1.00 49.50 82 GLU A C 1
ATOM 684 O O . GLU A 1 82 ? 21.995 12.996 -7.201 1.00 49.50 82 GLU A O 1
ATOM 689 N N . GLU A 1 83 ? 23.015 11.606 -8.623 1.00 47.25 83 GLU A N 1
ATOM 690 C CA . GLU A 1 83 ? 24.285 12.357 -8.697 1.00 47.25 83 GLU A CA 1
ATOM 691 C C . GLU A 1 83 ? 24.822 12.410 -10.145 1.00 47.25 83 GLU A C 1
ATOM 693 O O . GLU A 1 83 ? 24.687 11.452 -10.897 1.00 47.25 83 GLU A O 1
ATOM 698 N N . SER A 1 84 ? 25.494 13.513 -10.507 1.00 42.88 84 SER A N 1
ATOM 699 C CA . SER A 1 84 ? 26.284 13.690 -11.745 1.00 42.88 84 SER A CA 1
ATOM 700 C C . SER A 1 84 ? 25.556 13.778 -13.108 1.00 42.88 84 SER A C 1
ATOM 702 O O . SER A 1 84 ? 25.910 13.072 -14.050 1.00 42.88 84 SER A O 1
ATOM 704 N N . ASP A 1 85 ? 24.714 14.802 -13.286 1.00 43.88 85 ASP A N 1
ATOM 705 C CA . ASP A 1 85 ? 24.767 15.620 -14.526 1.00 43.88 85 ASP A CA 1
ATOM 706 C C . ASP A 1 85 ? 25.169 17.092 -14.253 1.00 43.88 85 ASP A C 1
ATOM 708 O O . ASP A 1 85 ? 25.608 17.791 -15.162 1.00 43.88 85 ASP A O 1
ATOM 712 N N . GLU A 1 86 ? 25.177 17.553 -12.989 1.00 42.22 86 GLU A N 1
ATOM 713 C CA . GLU A 1 86 ? 25.722 18.874 -12.599 1.00 42.22 86 GLU A CA 1
ATOM 714 C C . GLU A 1 86 ? 27.231 19.050 -12.911 1.00 42.22 86 GLU A C 1
ATOM 716 O O . GLU A 1 86 ? 27.774 20.139 -12.742 1.00 42.22 86 GLU A O 1
ATOM 721 N N . LEU A 1 87 ? 27.937 18.015 -13.389 1.00 40.66 87 LEU A N 1
ATOM 722 C CA . LEU A 1 87 ? 29.349 18.122 -13.782 1.00 40.66 87 LEU A CA 1
ATOM 723 C C . LEU A 1 87 ? 29.591 18.835 -15.124 1.00 40.66 87 LEU A C 1
ATOM 725 O O . LEU A 1 87 ? 30.731 19.241 -15.359 1.00 40.66 87 LEU A O 1
ATOM 729 N N . ASP A 1 88 ? 28.559 19.060 -15.946 1.00 42.94 88 ASP A N 1
ATOM 730 C CA . ASP A 1 88 ? 28.610 20.037 -17.051 1.00 42.94 88 ASP A CA 1
ATO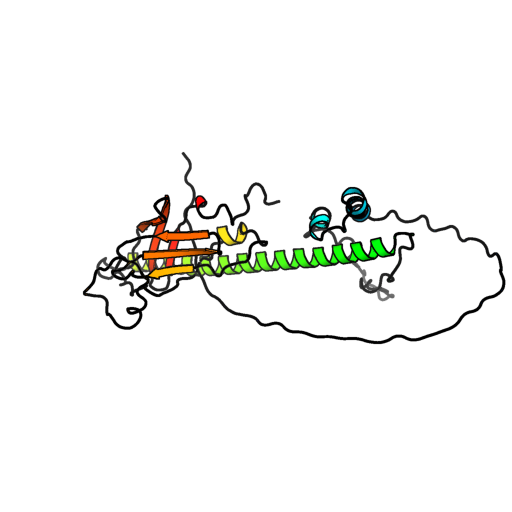M 731 C C . ASP A 1 88 ? 27.822 21.338 -16.747 1.00 42.94 88 ASP A C 1
ATOM 733 O O . ASP A 1 88 ? 27.952 22.317 -17.489 1.00 42.94 88 ASP A O 1
ATOM 737 N N . GLU A 1 89 ? 27.146 21.453 -15.586 1.00 46.03 89 GLU A N 1
ATOM 738 C CA . GLU A 1 89 ? 26.771 22.759 -15.006 1.00 46.03 89 GLU A CA 1
ATOM 739 C C . GLU A 1 89 ? 28.019 23.476 -14.463 1.00 46.03 89 GLU A C 1
ATOM 741 O O . GLU A 1 89 ? 28.310 23.576 -13.269 1.00 46.03 89 GLU A O 1
ATOM 746 N N . LYS A 1 90 ? 28.795 24.004 -15.408 1.00 44.88 90 LYS A N 1
ATOM 747 C CA . LYS A 1 90 ? 30.060 24.703 -15.203 1.00 44.88 90 LYS A CA 1
ATOM 748 C C . LYS A 1 90 ? 29.856 26.039 -14.479 1.00 44.88 90 LYS A C 1
ATOM 750 O O . LYS A 1 90 ? 29.889 27.104 -15.097 1.00 44.88 90 LYS A O 1
ATOM 755 N N . LYS A 1 91 ? 29.668 25.962 -13.156 1.00 42.22 91 LYS A N 1
ATOM 756 C CA . LYS A 1 91 ? 29.435 27.058 -12.199 1.00 42.22 91 LYS A CA 1
ATOM 757 C C . LYS A 1 91 ? 30.162 28.351 -12.593 1.00 42.22 91 LYS A C 1
ATOM 759 O O . LYS A 1 91 ? 31.361 28.511 -12.357 1.00 42.22 91 LYS A O 1
ATOM 764 N N . CYS A 1 92 ? 29.419 29.284 -13.184 1.00 43.34 92 CYS A N 1
ATOM 765 C CA . CYS A 1 92 ? 29.988 30.492 -13.770 1.00 43.34 92 CYS A CA 1
ATOM 766 C C . CYS A 1 92 ? 30.254 31.559 -12.694 1.00 43.34 92 CYS A C 1
ATOM 768 O O . CYS A 1 92 ? 29.446 32.458 -12.456 1.00 43.34 92 CYS A O 1
ATOM 770 N N . GLU A 1 93 ? 31.396 31.454 -12.012 1.00 45.12 93 GLU A N 1
ATOM 771 C CA . GLU A 1 93 ? 31.873 32.474 -11.073 1.00 45.12 93 GLU A CA 1
ATOM 772 C C . GLU A 1 93 ? 32.398 33.716 -11.825 1.00 45.12 93 GLU A C 1
ATOM 774 O O . GLU A 1 93 ? 33.603 33.961 -11.885 1.00 45.12 93 GLU A O 1
ATOM 779 N N . CYS A 1 94 ? 31.489 34.521 -12.395 1.00 49.28 94 CYS A N 1
ATOM 780 C CA . CYS A 1 94 ? 31.796 35.862 -12.913 1.00 49.28 94 CYS A CA 1
ATOM 781 C C . CYS A 1 94 ? 32.217 36.788 -11.752 1.00 49.28 94 CYS A C 1
ATOM 783 O O . CYS A 1 94 ? 31.410 37.535 -11.194 1.00 49.28 94 CYS A O 1
ATOM 785 N N . GLY A 1 95 ? 33.496 36.721 -11.369 1.00 46.41 95 GLY A N 1
ATOM 786 C CA . GLY A 1 95 ? 34.133 37.674 -10.462 1.00 46.41 95 GLY A CA 1
ATOM 787 C C . GLY A 1 95 ? 34.060 39.086 -11.045 1.00 46.41 95 GLY A C 1
ATOM 788 O O . GLY A 1 95 ? 34.422 39.303 -12.198 1.00 46.41 95 GLY A O 1
ATOM 789 N N . GLY A 1 96 ? 33.538 40.034 -10.268 1.00 49.84 96 GLY A N 1
ATOM 790 C CA . GLY A 1 96 ? 33.052 41.300 -10.813 1.00 49.84 96 GLY A CA 1
ATOM 791 C C . GLY A 1 96 ? 34.133 42.288 -11.257 1.00 49.84 96 GLY A C 1
ATOM 792 O O . GLY A 1 96 ? 34.726 42.960 -10.418 1.00 49.84 96 GLY A O 1
ATOM 793 N N . ASP A 1 97 ? 34.246 42.479 -12.571 1.00 48.78 97 ASP A N 1
ATOM 794 C CA . ASP A 1 97 ? 34.223 43.815 -13.183 1.00 48.78 97 ASP A CA 1
ATOM 795 C C . ASP A 1 97 ? 33.463 43.749 -14.529 1.00 48.78 97 ASP A C 1
ATOM 797 O O . ASP A 1 97 ? 33.207 42.666 -15.061 1.00 48.78 97 ASP A O 1
ATOM 801 N N . ALA A 1 98 ? 33.028 44.889 -15.062 1.00 51.69 98 ALA A N 1
ATOM 802 C CA . ALA A 1 98 ? 32.086 44.972 -16.177 1.00 51.69 98 ALA A CA 1
ATOM 803 C C . ALA A 1 98 ? 32.752 44.770 -17.555 1.00 51.69 98 ALA A C 1
ATOM 805 O O . ALA A 1 98 ? 32.928 45.720 -18.317 1.00 51.69 98 ALA A O 1
ATOM 806 N N . SER A 1 99 ? 33.082 43.520 -17.894 1.00 48.88 99 SER A N 1
ATOM 807 C CA . SER A 1 99 ? 33.573 43.130 -19.224 1.00 48.88 99 SER A CA 1
ATOM 808 C C . SER A 1 99 ? 33.042 41.757 -19.648 1.00 48.88 99 SER A C 1
ATOM 810 O O . SER A 1 99 ? 33.637 40.739 -19.317 1.00 48.88 99 SER A O 1
ATOM 812 N N . GLU A 1 100 ? 31.942 41.753 -20.407 1.00 48.69 100 GLU A N 1
ATOM 813 C CA . GLU A 1 100 ? 31.530 40.664 -21.316 1.00 48.69 100 GLU A CA 1
ATOM 814 C C . GLU A 1 100 ? 31.695 39.224 -20.773 1.00 48.69 100 GLU A C 1
ATOM 816 O O . GLU A 1 100 ? 32.401 38.399 -21.352 1.00 48.69 100 GLU A O 1
ATOM 821 N N . CYS A 1 101 ? 30.971 38.876 -19.697 1.00 39.56 101 CYS A N 1
ATOM 822 C CA . CYS A 1 101 ? 30.616 37.470 -19.460 1.00 39.56 101 CYS A CA 1
ATOM 823 C C . CYS A 1 101 ? 29.646 37.023 -20.573 1.00 39.56 101 CYS A C 1
ATOM 825 O O . CYS A 1 101 ? 28.425 37.078 -20.406 1.00 39.56 101 CYS A O 1
ATOM 827 N N . GLU A 1 102 ? 30.195 36.606 -21.720 1.00 43.94 102 GLU A N 1
ATOM 828 C CA . GLU A 1 102 ? 29.483 35.891 -22.788 1.00 43.94 102 GLU A CA 1
ATOM 829 C C . GLU A 1 102 ? 29.120 34.488 -22.281 1.00 43.94 102 GLU A C 1
ATOM 831 O O . GLU A 1 102 ? 29.735 33.474 -22.608 1.00 43.94 102 GLU A O 1
ATOM 836 N N . CYS A 1 103 ? 28.120 34.450 -21.400 1.00 44.06 103 CYS A N 1
ATOM 837 C CA . CYS A 1 103 ? 27.472 33.226 -20.969 1.00 44.06 103 CYS A CA 1
ATOM 838 C C . CYS A 1 103 ? 26.626 32.696 -22.127 1.00 44.06 103 CYS A C 1
ATOM 840 O O . CYS A 1 103 ? 25.405 32.867 -22.143 1.00 44.06 103 CYS A O 1
ATOM 842 N N . ASP A 1 104 ? 27.290 32.029 -23.071 1.00 41.53 104 ASP A N 1
ATOM 843 C CA . ASP A 1 104 ? 26.672 31.012 -23.913 1.00 41.53 104 ASP A CA 1
ATOM 844 C C . ASP A 1 104 ? 26.119 29.934 -22.966 1.00 41.53 104 ASP A C 1
ATOM 846 O O . ASP A 1 104 ? 26.791 28.973 -22.583 1.00 41.53 104 ASP A O 1
ATOM 850 N N . LEU A 1 105 ? 24.885 30.157 -22.505 1.00 40.78 105 LEU A N 1
ATOM 851 C CA . LEU A 1 105 ? 24.085 29.140 -21.853 1.00 40.78 105 LEU A CA 1
ATOM 852 C C . LEU A 1 105 ? 23.885 28.048 -22.896 1.00 40.78 105 LEU A C 1
ATOM 854 O O . LEU A 1 105 ? 23.076 28.196 -23.816 1.00 40.78 105 LEU A O 1
ATOM 858 N N . ALA A 1 106 ? 24.655 26.971 -22.748 1.00 39.72 106 ALA A N 1
ATOM 859 C CA . ALA A 1 106 ? 24.507 25.735 -23.494 1.00 39.72 106 ALA A CA 1
ATOM 860 C C . ALA A 1 106 ? 23.210 25.033 -23.061 1.00 39.72 106 ALA A C 1
ATOM 862 O O . ALA A 1 106 ? 23.219 23.982 -22.431 1.00 39.72 106 ALA A O 1
ATOM 863 N N . ASP A 1 107 ? 22.090 25.664 -23.406 1.00 40.41 107 ASP A N 1
ATOM 864 C CA . ASP A 1 107 ? 20.784 25.046 -23.560 1.00 40.41 107 ASP A CA 1
ATOM 865 C C . ASP A 1 107 ? 20.979 23.739 -24.341 1.00 40.41 107 ASP A C 1
ATOM 867 O O . ASP A 1 107 ? 21.325 23.762 -25.528 1.00 40.41 107 ASP A O 1
ATOM 871 N N . GLU A 1 108 ? 20.816 22.594 -23.668 1.00 46.75 108 GLU A N 1
ATOM 872 C CA . GLU A 1 108 ? 21.107 21.270 -24.238 1.00 46.75 108 GLU A CA 1
ATOM 873 C C . GLU A 1 108 ? 20.259 20.958 -25.486 1.00 46.75 108 GLU A C 1
ATOM 875 O O . GLU A 1 108 ? 20.577 20.049 -26.255 1.00 46.75 108 GLU A O 1
ATOM 880 N N . HIS A 1 109 ? 19.233 21.768 -25.768 1.00 44.53 109 HIS A N 1
ATOM 881 C CA . HIS A 1 109 ? 18.510 21.770 -27.036 1.00 44.53 109 HIS A CA 1
ATOM 882 C C . HIS A 1 109 ? 19.311 22.311 -28.244 1.00 44.53 109 HIS A C 1
ATOM 884 O O . HIS A 1 109 ? 18.761 22.363 -29.347 1.00 44.53 109 HIS A O 1
ATOM 890 N N . LYS A 1 110 ? 20.595 22.686 -28.096 1.00 46.69 110 LYS A N 1
ATOM 891 C CA . LYS A 1 110 ? 21.457 23.182 -29.196 1.00 46.69 110 LYS A CA 1
ATOM 892 C C . LYS A 1 110 ? 22.720 22.373 -29.522 1.00 46.69 110 LYS A C 1
ATOM 894 O O . LYS A 1 110 ? 23.447 22.753 -30.445 1.00 46.69 110 LYS A O 1
ATOM 899 N N . GLU A 1 111 ? 22.953 21.218 -28.898 1.00 43.22 111 GLU A N 1
ATOM 900 C CA . GLU A 1 111 ? 23.949 20.243 -29.387 1.00 43.22 111 GLU A CA 1
ATOM 901 C C . GLU A 1 111 ? 23.468 19.553 -30.689 1.00 43.22 111 GLU A C 1
ATOM 903 O O . GLU A 1 111 ? 22.928 18.451 -30.670 1.00 43.22 111 GLU A O 1
ATOM 908 N N . SER A 1 112 ? 23.674 20.235 -31.827 1.00 47.31 112 SER A N 1
ATOM 909 C CA . SER A 1 112 ? 23.674 19.750 -33.227 1.00 47.31 112 SER A CA 1
ATOM 910 C C . SER A 1 112 ? 23.151 18.316 -33.479 1.00 47.31 112 SER A C 1
ATOM 912 O O . SER A 1 112 ? 23.858 17.336 -33.226 1.00 47.31 112 SER A O 1
ATOM 914 N N . GLU A 1 113 ? 21.961 18.212 -34.090 1.00 57.47 113 GLU A N 1
ATOM 915 C CA . GLU A 1 113 ? 21.105 17.008 -34.218 1.00 57.47 113 GLU A CA 1
ATOM 916 C C . GLU A 1 113 ? 21.803 15.683 -34.585 1.00 57.47 113 GLU A C 1
ATOM 918 O O . GLU A 1 113 ? 21.361 14.622 -34.147 1.00 57.47 113 GLU A O 1
ATOM 923 N N . ARG A 1 114 ? 22.888 15.713 -35.374 1.00 64.69 114 ARG A N 1
ATOM 924 C CA . ARG A 1 114 ? 23.781 14.561 -35.598 1.00 64.69 114 ARG A CA 1
ATOM 925 C C . ARG A 1 114 ? 25.254 14.988 -35.594 1.00 64.69 114 ARG A C 1
ATOM 927 O O . ARG A 1 114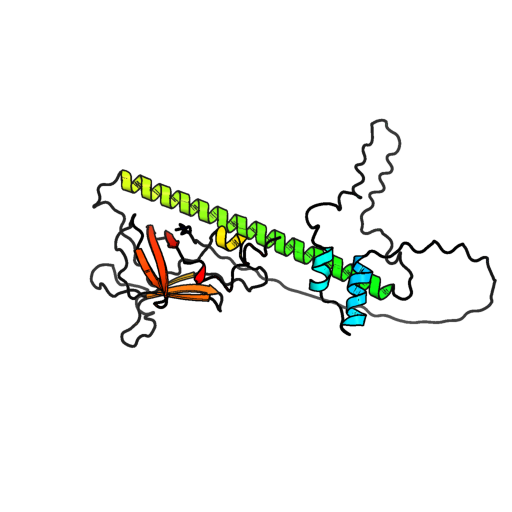 ? 25.833 15.359 -36.615 1.00 64.69 114 ARG A O 1
ATOM 934 N N . SER A 1 115 ? 25.878 14.916 -34.420 1.00 77.31 115 SER A N 1
ATOM 935 C CA . SER A 1 115 ? 27.324 15.087 -34.213 1.00 77.31 115 SER A CA 1
ATOM 936 C C . SER A 1 115 ? 28.148 13.815 -34.487 1.00 77.31 115 SER A C 1
ATOM 938 O O . SER A 1 115 ? 29.347 13.912 -34.771 1.00 77.31 115 SER A O 1
ATOM 940 N N . TYR A 1 116 ? 27.521 12.634 -34.449 1.00 80.81 116 TYR A N 1
ATOM 941 C CA . TYR A 1 116 ? 28.119 11.342 -34.777 1.00 80.81 116 TYR A CA 1
ATOM 942 C C . TYR A 1 116 ? 27.669 10.860 -36.164 1.00 80.81 116 TYR A C 1
ATOM 944 O O . TYR A 1 116 ? 26.480 10.712 -36.419 1.00 80.81 116 TYR A O 1
ATOM 952 N N . ASN A 1 117 ? 28.635 10.579 -37.044 1.00 83.69 117 ASN A N 1
ATOM 953 C CA . ASN A 1 117 ? 28.410 10.178 -38.440 1.00 83.69 117 ASN A CA 1
ATOM 954 C C . ASN A 1 117 ? 29.072 8.818 -38.750 1.00 83.69 117 ASN A C 1
ATOM 956 O O . ASN A 1 117 ? 29.821 8.694 -39.722 1.00 83.69 117 ASN A O 1
ATOM 960 N N . GLY A 1 118 ? 28.884 7.826 -37.873 1.00 83.62 118 GLY A N 1
ATOM 961 C CA . GLY A 1 118 ? 29.229 6.425 -38.153 1.00 83.62 118 GLY A CA 1
ATOM 962 C C . GLY A 1 118 ? 28.267 5.763 -39.149 1.00 83.62 118 GLY A C 1
ATOM 963 O O . GLY A 1 118 ? 27.262 6.349 -39.545 1.00 83.62 118 GLY A O 1
ATOM 964 N N . SER A 1 119 ? 28.568 4.529 -39.559 1.00 85.69 119 SER A N 1
ATOM 965 C CA . SER A 1 119 ? 27.665 3.693 -40.381 1.00 85.69 119 SER A CA 1
ATOM 966 C C . SER A 1 119 ? 26.422 3.210 -39.622 1.00 85.69 119 SER A C 1
ATOM 968 O O . SER A 1 119 ? 25.439 2.801 -40.222 1.00 85.69 119 SER A O 1
ATOM 970 N N . ASP A 1 120 ? 26.519 3.259 -38.302 1.00 86.06 120 ASP A N 1
ATOM 971 C CA . ASP A 1 120 ? 25.600 2.877 -37.237 1.00 86.06 120 ASP A CA 1
ATOM 972 C C . ASP A 1 120 ? 24.958 4.109 -36.563 1.00 86.06 120 ASP A C 1
ATOM 974 O O . ASP A 1 120 ? 24.329 3.997 -35.512 1.00 86.06 120 ASP A O 1
ATOM 978 N N . ALA A 1 121 ? 25.116 5.304 -37.152 1.00 87.25 121 ALA A N 1
ATOM 979 C CA . ALA A 1 121 ? 24.689 6.559 -36.539 1.00 87.25 121 ALA A CA 1
ATOM 980 C C . ALA A 1 121 ? 23.184 6.621 -36.253 1.00 87.25 121 ALA A C 1
ATOM 982 O O . ALA A 1 121 ? 22.805 7.084 -35.181 1.00 87.25 121 ALA A O 1
ATOM 983 N N . ASP A 1 122 ? 22.331 6.150 -37.166 1.00 86.69 122 ASP A N 1
ATOM 984 C CA . ASP A 1 122 ? 20.880 6.148 -36.946 1.00 86.69 122 ASP A CA 1
ATOM 985 C C . ASP A 1 122 ? 20.497 5.269 -35.741 1.00 86.69 122 ASP A C 1
ATOM 987 O O . ASP A 1 122 ? 19.829 5.762 -34.835 1.00 86.69 122 ASP A O 1
ATOM 991 N N . ILE A 1 123 ? 21.058 4.055 -35.641 1.00 86.19 123 ILE A N 1
ATOM 992 C CA . ILE A 1 123 ? 20.890 3.145 -34.489 1.00 86.19 123 ILE A CA 1
ATOM 993 C C . ILE A 1 123 ? 21.385 3.806 -33.191 1.00 86.19 123 ILE A C 1
ATOM 995 O O . ILE A 1 123 ? 20.726 3.741 -32.154 1.00 86.19 123 ILE A O 1
ATOM 999 N N . TYR A 1 124 ? 22.540 4.484 -33.228 1.00 87.94 124 TYR A N 1
ATOM 1000 C CA . TYR A 1 124 ? 23.059 5.225 -32.074 1.00 87.94 124 TYR A CA 1
ATOM 1001 C C . TYR A 1 124 ? 22.099 6.326 -31.601 1.00 87.94 124 TYR A C 1
ATOM 1003 O O . TYR A 1 124 ? 21.916 6.487 -30.393 1.00 87.94 124 TYR A O 1
ATOM 1011 N N . TYR A 1 125 ? 21.470 7.068 -32.516 1.00 87.38 125 TYR A N 1
ATOM 1012 C CA . TYR A 1 125 ? 20.513 8.113 -32.147 1.00 87.38 125 TYR A CA 1
ATOM 1013 C C . TYR A 1 125 ? 19.169 7.552 -31.675 1.00 87.38 125 TYR A C 1
ATOM 1015 O O . TYR A 1 125 ? 18.637 8.060 -30.692 1.00 87.38 125 TYR A O 1
ATOM 1023 N N . GLU A 1 126 ? 18.666 6.478 -32.285 1.00 88.56 126 GLU A N 1
ATOM 1024 C CA . GLU A 1 126 ? 17.459 5.780 -31.825 1.00 88.56 126 GLU A CA 1
ATOM 1025 C C . GLU A 1 126 ? 17.640 5.270 -30.386 1.00 88.56 126 GLU A C 1
ATOM 1027 O O . GLU A 1 126 ? 16.900 5.682 -29.491 1.00 88.56 126 GLU A O 1
ATOM 1032 N N . LEU A 1 127 ? 18.707 4.506 -30.113 1.00 89.12 127 LEU A N 1
ATOM 1033 C CA . LEU A 1 127 ? 19.002 4.019 -28.760 1.00 89.12 127 LEU A CA 1
ATOM 1034 C C . LEU A 1 127 ? 19.334 5.157 -27.769 1.00 89.12 127 LEU A C 1
ATOM 1036 O O . LEU A 1 127 ? 19.058 5.023 -26.574 1.00 89.12 127 LEU A O 1
ATOM 1040 N N . LYS A 1 128 ? 19.888 6.296 -28.226 1.00 87.94 128 LYS A N 1
ATOM 1041 C CA . LYS A 1 128 ? 20.123 7.480 -27.370 1.00 87.94 128 LYS A CA 1
ATOM 1042 C C . LYS A 1 128 ? 18.805 8.103 -26.907 1.00 87.94 128 LYS A C 1
ATOM 1044 O O . LYS A 1 128 ? 18.692 8.454 -25.729 1.00 87.94 128 LYS A O 1
ATOM 1049 N N . GLU A 1 129 ? 17.816 8.231 -27.790 1.00 89.06 129 GLU A N 1
ATOM 1050 C CA . GLU A 1 129 ? 16.500 8.746 -27.404 1.00 89.06 129 GLU A CA 1
ATOM 1051 C C . GLU A 1 129 ? 15.714 7.723 -26.565 1.00 89.06 129 GLU A C 1
ATOM 1053 O O . GLU A 1 129 ? 15.115 8.126 -25.569 1.00 89.06 129 GLU A O 1
ATOM 1058 N N . THR A 1 130 ? 15.818 6.412 -26.830 1.00 88.88 130 THR A N 1
ATOM 1059 C CA . THR A 1 130 ? 15.261 5.374 -25.935 1.00 88.88 130 THR A CA 1
ATOM 1060 C C . THR A 1 130 ? 15.863 5.449 -24.526 1.00 88.88 130 THR A C 1
ATOM 1062 O O . THR A 1 130 ? 15.121 5.420 -23.542 1.00 88.88 130 THR A O 1
ATOM 1065 N N . ARG A 1 131 ? 17.188 5.637 -24.389 1.00 88.62 131 ARG A N 1
ATOM 1066 C CA . ARG A 1 131 ? 17.838 5.822 -23.074 1.00 88.62 131 ARG A CA 1
ATOM 1067 C C . ARG A 1 131 ? 17.331 7.072 -22.348 1.00 88.62 131 ARG A C 1
ATOM 1069 O O . ARG A 1 131 ? 17.086 7.019 -21.143 1.00 88.62 131 ARG A O 1
ATOM 1076 N N . LYS A 1 132 ? 17.167 8.197 -23.055 1.00 88.25 132 LYS A N 1
ATOM 1077 C CA . LYS A 1 132 ? 16.591 9.433 -22.490 1.00 88.25 132 LYS A CA 1
ATOM 1078 C C . LYS A 1 132 ? 15.148 9.226 -22.037 1.00 88.25 132 LYS A C 1
ATOM 1080 O O . LYS A 1 132 ? 14.790 9.655 -20.944 1.00 88.25 132 LYS A O 1
ATOM 1085 N N . GLU A 1 133 ? 14.329 8.577 -22.859 1.00 90.38 133 GLU A N 1
ATOM 1086 C CA . GLU A 1 133 ? 12.937 8.273 -22.534 1.00 90.38 133 GLU A CA 1
ATOM 1087 C C . GLU A 1 133 ? 12.842 7.404 -21.281 1.00 90.38 133 GLU A C 1
ATOM 1089 O O . GLU A 1 133 ? 12.144 7.776 -20.338 1.00 90.38 133 GLU A O 1
ATOM 1094 N N . ARG A 1 134 ? 13.638 6.330 -21.200 1.00 89.06 134 ARG A N 1
ATOM 1095 C CA . ARG A 1 134 ? 13.697 5.492 -20.001 1.00 89.06 134 ARG A CA 1
ATOM 1096 C C . ARG A 1 134 ? 14.160 6.265 -18.765 1.00 89.06 134 ARG A C 1
ATOM 1098 O O . ARG A 1 134 ? 13.572 6.091 -17.700 1.00 89.06 134 ARG A O 1
ATOM 1105 N N . LYS A 1 135 ? 15.137 7.175 -18.888 1.00 87.31 135 LYS A N 1
ATOM 1106 C CA . LYS A 1 135 ? 15.542 8.059 -17.779 1.00 87.31 135 LYS A CA 1
ATOM 1107 C C . LYS A 1 135 ? 14.368 8.913 -17.273 1.00 87.31 135 LYS A C 1
ATOM 1109 O O . LYS A 1 135 ? 14.190 9.023 -16.061 1.00 87.31 135 LYS A O 1
ATOM 1114 N N . ARG A 1 136 ? 13.536 9.459 -18.174 1.00 88.19 136 ARG A N 1
ATOM 1115 C CA . ARG A 1 136 ? 12.306 10.190 -17.803 1.00 88.19 136 ARG A CA 1
ATOM 1116 C C . ARG A 1 136 ? 11.291 9.283 -17.108 1.00 88.19 136 ARG A C 1
ATOM 1118 O O . ARG A 1 136 ? 10.796 9.658 -16.051 1.00 88.19 136 ARG A O 1
ATOM 1125 N N . GLU A 1 137 ? 11.027 8.089 -17.648 1.00 88.25 137 GLU A N 1
ATOM 1126 C CA . GLU A 1 137 ? 10.107 7.131 -17.017 1.00 88.25 137 GLU A CA 1
ATOM 1127 C C . GLU A 1 137 ? 10.538 6.772 -15.587 1.00 88.25 137 GLU A C 1
ATOM 1129 O O . GLU A 1 137 ? 9.703 6.683 -14.690 1.00 88.25 137 GLU A O 1
ATOM 1134 N N . LEU A 1 138 ? 11.830 6.499 -15.373 1.00 85.75 138 LEU A N 1
ATOM 1135 C CA . LEU A 1 138 ? 12.360 6.112 -14.064 1.00 85.75 138 LEU A CA 1
ATOM 1136 C C . LEU A 1 138 ? 12.268 7.266 -13.059 1.00 85.75 138 LEU A C 1
ATOM 1138 O O . LEU A 1 138 ? 11.917 7.029 -11.902 1.00 85.75 138 LEU A O 1
ATOM 1142 N N . LEU A 1 139 ? 12.516 8.502 -13.504 1.00 86.75 139 LEU A N 1
ATOM 1143 C CA . LEU A 1 139 ? 12.344 9.699 -12.684 1.00 86.75 139 LEU A CA 1
ATOM 1144 C C . LEU A 1 139 ? 10.870 9.908 -12.296 1.00 86.75 139 LEU A C 1
ATOM 1146 O O . LEU A 1 139 ? 10.578 10.055 -11.112 1.00 86.75 139 LEU A O 1
ATOM 1150 N N . GLU A 1 140 ? 9.936 9.818 -13.248 1.00 87.12 140 GLU A N 1
ATOM 1151 C CA . GLU A 1 140 ? 8.491 9.913 -12.982 1.00 87.12 140 GLU A CA 1
ATOM 1152 C C . GLU A 1 140 ? 8.030 8.824 -11.996 1.00 87.12 140 GLU A C 1
ATOM 1154 O O . GLU A 1 140 ? 7.407 9.126 -10.977 1.00 87.12 140 GLU A O 1
ATOM 1159 N N . LYS A 1 141 ? 8.432 7.562 -12.212 1.00 84.25 141 LYS A N 1
ATOM 1160 C CA . LYS A 1 141 ? 8.161 6.436 -11.293 1.00 84.25 141 LYS A CA 1
ATOM 1161 C C . LYS A 1 141 ? 8.758 6.671 -9.893 1.00 84.25 141 LYS A C 1
ATOM 1163 O O . LYS A 1 141 ? 8.169 6.244 -8.893 1.00 84.25 141 LYS A O 1
ATOM 1168 N N . HIS A 1 142 ? 9.908 7.342 -9.789 1.00 84.62 142 HIS A N 1
ATOM 1169 C CA . HIS A 1 142 ? 10.514 7.707 -8.506 1.00 84.62 142 HIS A CA 1
ATOM 1170 C C . HIS A 1 142 ? 9.731 8.825 -7.799 1.00 84.62 142 HIS A C 1
ATOM 1172 O O . HIS A 1 142 ? 9.441 8.701 -6.605 1.00 84.62 142 HIS A O 1
ATOM 1178 N N . GLU A 1 143 ? 9.319 9.869 -8.520 1.00 88.00 143 GLU A N 1
ATOM 1179 C CA . GLU A 1 143 ? 8.486 10.950 -7.984 1.00 88.00 143 GLU A CA 1
ATOM 1180 C C . GLU A 1 143 ? 7.099 10.453 -7.552 1.00 88.00 143 GLU A C 1
ATOM 1182 O O . GLU A 1 143 ? 6.667 10.755 -6.435 1.00 88.00 143 GLU A O 1
ATOM 1187 N N . GLU A 1 144 ? 6.443 9.602 -8.351 1.00 86.44 144 GLU A N 1
ATOM 1188 C CA . GLU A 1 144 ? 5.206 8.913 -7.964 1.00 86.44 144 GLU A CA 1
ATOM 1189 C C . GLU A 1 144 ? 5.394 8.126 -6.660 1.00 86.44 144 GLU A C 1
ATOM 1191 O O . GLU A 1 144 ? 4.587 8.246 -5.730 1.00 86.44 144 GLU A O 1
ATOM 1196 N N . LYS A 1 145 ? 6.477 7.341 -6.549 1.00 84.88 145 LYS A N 1
ATOM 1197 C CA . LYS A 1 145 ? 6.785 6.575 -5.332 1.00 84.88 145 LYS A CA 1
ATOM 1198 C C . LYS A 1 145 ? 7.005 7.501 -4.130 1.00 84.88 145 LYS A C 1
ATOM 1200 O O . LYS A 1 145 ? 6.477 7.226 -3.051 1.00 84.88 145 LYS A O 1
ATOM 1205 N N . LYS A 1 146 ? 7.730 8.608 -4.305 1.00 88.69 146 LYS A N 1
ATOM 1206 C CA . LYS A 1 146 ? 8.029 9.613 -3.269 1.00 88.69 146 LYS A CA 1
ATOM 1207 C C . LYS A 1 146 ? 6.758 10.313 -2.775 1.00 88.69 146 LYS A C 1
ATOM 1209 O O . LYS A 1 146 ? 6.483 10.297 -1.572 1.00 88.69 146 LYS A O 1
ATOM 1214 N N . ALA A 1 147 ? 5.925 10.815 -3.688 1.00 89.75 147 ALA A N 1
ATOM 1215 C CA . ALA A 1 147 ? 4.626 11.416 -3.379 1.00 89.75 147 ALA A CA 1
ATOM 1216 C C . ALA A 1 147 ? 3.675 10.411 -2.701 1.00 89.75 147 ALA A C 1
ATOM 1218 O O . ALA A 1 147 ? 2.977 10.738 -1.736 1.00 89.75 147 ALA A O 1
ATOM 1219 N N . ARG A 1 148 ? 3.690 9.147 -3.142 1.00 86.25 148 ARG A N 1
ATOM 1220 C CA . ARG A 1 148 ? 2.916 8.060 -2.530 1.00 86.25 148 ARG A CA 1
ATOM 1221 C C . ARG A 1 148 ? 3.363 7.747 -1.099 1.00 86.25 148 ARG A C 1
ATOM 1223 O O . ARG A 1 148 ? 2.510 7.539 -0.230 1.00 86.25 148 ARG A O 1
ATOM 1230 N N . ILE A 1 149 ? 4.671 7.697 -0.852 1.00 88.50 149 ILE A N 1
ATOM 1231 C CA . ILE A 1 149 ? 5.261 7.510 0.481 1.00 88.50 149 ILE A CA 1
ATOM 1232 C C . ILE A 1 149 ? 4.855 8.665 1.404 1.00 88.50 149 ILE A C 1
ATOM 1234 O O . ILE A 1 149 ? 4.426 8.425 2.535 1.00 88.50 149 ILE A O 1
ATOM 1238 N N . GLU A 1 150 ? 4.913 9.908 0.921 1.00 92.94 150 GLU A N 1
ATOM 1239 C CA . GLU A 1 150 ? 4.491 11.086 1.681 1.00 92.94 150 GLU A CA 1
ATOM 1240 C C . GLU A 1 150 ? 2.993 11.070 2.018 1.00 92.94 150 GLU A C 1
ATOM 1242 O O . GLU A 1 150 ? 2.623 11.246 3.179 1.00 92.94 150 GLU A O 1
ATOM 1247 N N . TYR A 1 151 ? 2.128 10.762 1.053 1.00 90.38 151 TYR A N 1
ATOM 1248 C CA . TYR A 1 151 ? 0.686 10.653 1.276 1.00 90.38 151 TYR A CA 1
ATOM 1249 C C . TYR A 1 151 ? 0.327 9.542 2.279 1.00 90.38 151 TYR A C 1
ATOM 1251 O O . TYR A 1 151 ? -0.498 9.733 3.179 1.00 90.38 151 TYR A O 1
ATOM 1259 N N . ALA A 1 152 ? 0.998 8.387 2.197 1.00 90.44 152 ALA A N 1
ATOM 1260 C CA . ALA A 1 152 ? 0.827 7.314 3.173 1.00 90.44 152 ALA A CA 1
ATOM 1261 C C . ALA A 1 152 ? 1.292 7.732 4.583 1.00 90.44 152 ALA A C 1
ATOM 1263 O O . ALA A 1 152 ? 0.621 7.427 5.572 1.00 90.44 152 ALA A O 1
ATOM 1264 N N . LYS A 1 153 ? 2.402 8.474 4.677 1.00 91.00 153 LYS A N 1
ATOM 1265 C CA . LYS A 1 153 ? 2.982 9.026 5.913 1.00 91.00 153 LYS A CA 1
ATOM 1266 C C . LYS A 1 153 ? 2.087 10.090 6.557 1.00 91.00 153 LYS A C 1
ATOM 1268 O O . LYS A 1 153 ? 1.821 9.995 7.755 1.00 91.00 153 LYS A O 1
ATOM 1273 N N . GLU A 1 154 ? 1.582 11.059 5.790 1.00 94.44 154 GLU A N 1
ATOM 1274 C CA . GLU A 1 154 ? 0.635 12.098 6.235 1.00 94.44 154 GLU A CA 1
ATOM 1275 C C . GLU A 1 154 ? -0.579 11.457 6.918 1.00 94.44 154 GLU A C 1
ATOM 1277 O O . GLU A 1 154 ? -0.954 11.789 8.049 1.00 94.44 154 GLU A O 1
ATOM 1282 N N . LYS A 1 155 ? -1.130 10.435 6.266 1.00 91.44 155 LYS A N 1
ATOM 1283 C CA . LYS A 1 155 ? -2.330 9.748 6.725 1.00 91.44 155 LYS A CA 1
ATOM 1284 C C . LYS A 1 155 ? -2.052 8.728 7.827 1.00 91.44 155 LYS A C 1
ATOM 1286 O O . LYS A 1 155 ? -2.884 8.561 8.712 1.00 91.44 155 LYS A O 1
ATOM 1291 N N . GLU A 1 156 ? -0.871 8.118 7.908 1.00 91.44 156 GLU A N 1
ATOM 1292 C CA . GLU A 1 156 ? -0.450 7.437 9.140 1.00 91.44 156 GLU A CA 1
ATOM 1293 C C . GLU A 1 156 ? -0.332 8.417 10.323 1.00 91.44 156 GLU A C 1
ATOM 12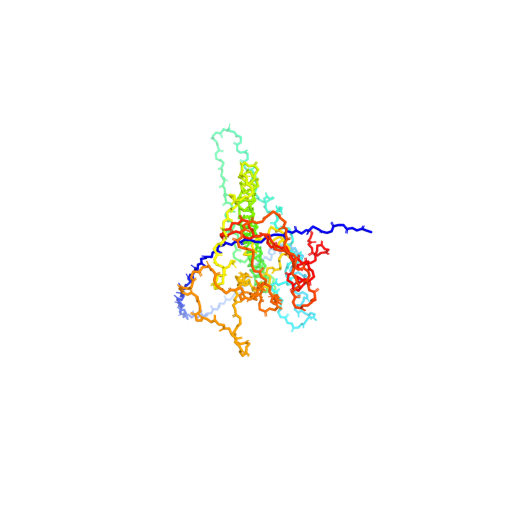95 O O . GLU A 1 156 ? -0.710 8.071 11.449 1.00 91.44 156 GLU A O 1
ATOM 1300 N N . VAL A 1 157 ? 0.143 9.649 10.110 1.00 93.25 157 VAL A N 1
ATOM 1301 C CA . VAL A 1 157 ? 0.278 10.667 11.167 1.00 93.25 157 VAL A CA 1
ATOM 1302 C C . VAL A 1 157 ? -1.084 11.130 11.689 1.00 93.25 157 VAL A C 1
ATOM 1304 O O . VAL A 1 157 ? -1.291 11.070 12.906 1.00 93.25 157 VAL A O 1
ATOM 1307 N N . GLU A 1 158 ? -2.024 11.491 10.807 1.00 93.62 158 GLU A N 1
ATOM 1308 C CA . GLU A 1 158 ? -3.436 11.804 11.116 1.00 93.62 158 GLU A CA 1
ATOM 1309 C C . GLU A 1 158 ? -4.035 10.760 12.080 1.00 93.62 158 GLU A C 1
ATOM 1311 O O . GLU A 1 158 ? -4.538 11.046 13.171 1.00 93.62 158 GLU A O 1
ATOM 1316 N N . VAL A 1 159 ? -3.853 9.491 11.728 1.00 90.88 159 VAL A N 1
ATOM 1317 C CA . VAL A 1 159 ? -4.394 8.327 12.432 1.00 90.88 159 VAL A CA 1
ATOM 1318 C C . VAL A 1 159 ? -3.706 8.048 13.756 1.00 90.88 159 VAL A C 1
ATOM 1320 O O . VAL A 1 159 ? -4.329 7.583 14.718 1.00 90.88 159 VAL A O 1
ATOM 1323 N N . ASN A 1 160 ? -2.402 8.291 13.818 1.00 92.00 160 ASN A N 1
ATOM 1324 C CA . ASN A 1 160 ? -1.639 8.151 15.042 1.00 92.00 160 ASN A CA 1
ATOM 1325 C C . ASN A 1 160 ? -1.927 9.310 16.011 1.00 92.00 160 ASN A C 1
ATOM 1327 O O . ASN A 1 160 ? -1.944 9.068 17.220 1.00 92.00 160 ASN A O 1
ATOM 1331 N N . ALA A 1 161 ? -2.233 10.519 15.527 1.00 94.25 161 ALA A N 1
ATOM 1332 C CA . ALA A 1 161 ? -2.780 11.617 16.330 1.00 94.25 161 ALA A CA 1
ATOM 1333 C C . ALA A 1 161 ? -4.169 11.267 16.891 1.00 94.25 161 ALA A C 1
ATOM 1335 O O . ALA A 1 161 ? -4.376 11.338 18.104 1.00 94.25 161 ALA A O 1
ATOM 1336 N N . GLU A 1 162 ? -5.074 10.769 16.053 1.00 93.19 162 GLU A N 1
ATOM 1337 C CA . GLU A 1 162 ? -6.408 10.309 16.450 1.00 93.19 162 GLU A CA 1
ATOM 1338 C C . GLU A 1 162 ? -6.374 9.196 17.509 1.00 93.19 162 GLU A C 1
ATOM 1340 O O . GLU A 1 162 ? -7.016 9.279 18.559 1.00 93.19 162 GLU A O 1
ATOM 1345 N N . TYR A 1 163 ? -5.523 8.186 17.324 1.00 91.62 163 TYR A N 1
ATOM 1346 C CA . TYR A 1 163 ? -5.344 7.115 18.307 1.00 91.62 163 TYR A CA 1
ATOM 1347 C C . TYR A 1 163 ? -4.710 7.605 19.625 1.00 91.62 163 TYR A C 1
ATOM 1349 O O . TYR A 1 163 ? -5.063 7.121 20.709 1.00 91.62 163 TYR A O 1
ATOM 1357 N N . LYS A 1 164 ? -3.805 8.598 19.571 1.00 92.25 164 LYS A N 1
ATOM 1358 C CA . LYS A 1 164 ? -3.293 9.301 20.766 1.00 92.25 164 LYS A CA 1
ATOM 1359 C C . LYS A 1 164 ? -4.420 10.081 21.463 1.00 92.25 164 LYS A C 1
ATOM 1361 O O . LYS A 1 164 ? -4.493 10.041 22.694 1.00 92.25 164 LYS A O 1
ATOM 1366 N N . SER A 1 165 ? -5.308 10.732 20.707 1.00 91.44 165 SER A N 1
ATOM 1367 C CA . SER A 1 165 ? -6.476 11.466 21.216 1.00 91.44 165 SER A CA 1
ATOM 1368 C C . SER A 1 165 ? -7.453 10.535 21.941 1.00 91.44 165 SER A C 1
ATOM 1370 O O . SER A 1 165 ? -7.699 10.716 23.135 1.00 91.44 165 SER A O 1
ATOM 1372 N N . PHE A 1 166 ? -7.881 9.442 21.298 1.00 89.81 166 PHE A N 1
ATOM 1373 C CA . PHE A 1 166 ? -8.693 8.388 21.919 1.00 89.81 166 PHE A CA 1
ATOM 1374 C C . PHE A 1 166 ? -8.060 7.843 23.210 1.00 89.81 166 PHE A C 1
ATOM 1376 O O . PHE A 1 166 ? -8.729 7.733 24.245 1.00 89.81 166 PHE A O 1
ATOM 1383 N N . LYS A 1 167 ? -6.749 7.550 23.201 1.00 89.00 167 LYS A N 1
ATOM 1384 C CA . LYS A 1 167 ? -6.039 7.089 24.406 1.00 89.00 167 LYS A CA 1
ATOM 1385 C C . LYS A 1 167 ? -6.080 8.118 25.541 1.00 89.00 167 LYS A C 1
ATOM 1387 O O . LYS A 1 167 ? -6.292 7.696 26.682 1.00 89.00 167 LYS A O 1
ATOM 1392 N N . LYS A 1 168 ? -5.922 9.419 25.249 1.00 89.31 168 LYS A N 1
ATOM 1393 C CA . LYS A 1 168 ? -6.052 10.529 26.217 1.00 89.31 168 LYS A CA 1
ATOM 1394 C C . LYS A 1 168 ? -7.488 10.659 26.740 1.00 89.31 168 LYS A C 1
ATOM 1396 O O . LYS A 1 168 ? -7.680 10.647 27.953 1.00 89.31 168 LYS A O 1
ATOM 1401 N N . ALA A 1 169 ? -8.491 10.707 25.863 1.00 87.12 169 ALA A N 1
ATOM 1402 C CA . ALA A 1 169 ? -9.904 10.809 26.240 1.00 87.12 169 ALA A CA 1
ATOM 1403 C C . ALA A 1 169 ? -10.331 9.648 27.159 1.00 87.12 169 ALA A C 1
ATOM 1405 O O . ALA A 1 169 ? -10.840 9.873 28.256 1.00 87.12 169 ALA A O 1
ATOM 1406 N N . ARG A 1 170 ? -9.986 8.402 26.801 1.00 82.31 170 ARG A N 1
ATOM 1407 C CA . ARG A 1 170 ? -10.250 7.212 27.632 1.00 82.31 170 ARG A CA 1
ATOM 1408 C C . ARG A 1 170 ? -9.379 7.119 28.904 1.00 82.31 170 ARG A C 1
ATOM 1410 O O . ARG A 1 170 ? -9.561 6.207 29.698 1.00 82.31 170 ARG A O 1
ATOM 1417 N N . ARG A 1 171 ? -8.391 7.999 29.126 1.00 83.31 171 ARG A N 1
ATOM 1418 C CA . ARG A 1 171 ? -7.747 8.151 30.455 1.00 83.31 171 ARG A CA 1
ATOM 1419 C C . ARG A 1 171 ? -8.533 9.095 31.375 1.00 83.31 171 ARG A C 1
ATOM 1421 O O . ARG A 1 171 ? -8.331 9.033 32.578 1.00 83.31 171 ARG A O 1
ATOM 1428 N N . ARG A 1 172 ? -9.395 9.955 30.820 1.00 81.56 172 ARG A N 1
ATOM 1429 C CA . ARG A 1 172 ? -10.211 10.938 31.558 1.00 81.56 172 ARG A CA 1
ATOM 1430 C C . ARG A 1 172 ? -11.649 10.457 31.806 1.00 81.56 172 ARG A C 1
ATOM 1432 O O . ARG A 1 172 ? -12.285 10.901 32.753 1.00 81.56 172 ARG A O 1
ATOM 1439 N N . ALA A 1 173 ? -12.165 9.560 30.966 1.00 77.94 173 ALA A N 1
ATOM 1440 C CA . ALA A 1 173 ? -13.493 8.968 31.116 1.00 77.94 173 ALA A CA 1
ATOM 1441 C C . ALA A 1 173 ? -13.509 7.778 32.098 1.00 77.94 173 ALA A C 1
ATOM 1443 O O . ALA A 1 173 ? -12.633 6.916 32.033 1.00 77.94 173 ALA A O 1
ATOM 1444 N N . LYS A 1 174 ? -14.558 7.687 32.934 1.00 67.94 174 LYS A N 1
ATOM 1445 C CA . LYS A 1 174 ? -14.968 6.426 33.590 1.00 67.94 174 LYS A CA 1
ATOM 1446 C C . LYS A 1 174 ? -15.405 5.411 32.520 1.00 67.94 174 LYS A C 1
ATOM 1448 O O . LYS A 1 174 ? -15.861 5.821 31.452 1.00 67.94 174 LYS A O 1
ATOM 1453 N N . GLU A 1 175 ? -15.272 4.112 32.786 1.00 61.72 175 GLU A N 1
ATOM 1454 C CA . GLU A 1 175 ? -15.357 3.077 31.740 1.00 61.72 175 GLU A CA 1
ATOM 1455 C C . GLU A 1 175 ? -16.699 3.035 30.988 1.00 61.72 175 GLU A C 1
ATOM 1457 O O . GLU A 1 175 ? -16.704 2.888 29.762 1.00 61.72 175 GLU A O 1
ATOM 1462 N N . ASP A 1 176 ? -17.818 3.292 31.666 1.00 60.88 176 ASP A N 1
ATOM 1463 C CA . ASP A 1 176 ? -19.162 3.312 31.062 1.00 60.88 176 ASP A CA 1
ATOM 1464 C C . ASP A 1 176 ? -19.358 4.443 30.042 1.00 60.88 176 ASP A C 1
ATOM 1466 O O . ASP A 1 176 ? -20.210 4.354 29.155 1.00 60.88 176 ASP A O 1
ATOM 1470 N N . LYS A 1 177 ? -18.533 5.498 30.119 1.00 67.44 177 LYS A N 1
ATOM 1471 C CA . LYS A 1 177 ? -18.523 6.632 29.179 1.00 67.44 177 LYS A CA 1
ATOM 1472 C C . LYS A 1 177 ? -17.621 6.383 27.960 1.00 67.44 177 LYS A C 1
ATOM 1474 O O . LYS A 1 177 ? -17.206 7.322 27.283 1.00 67.44 177 LYS A O 1
ATOM 1479 N N . THR A 1 178 ? -17.287 5.125 27.671 1.00 71.12 178 THR A N 1
ATOM 1480 C CA . THR A 1 178 ? -16.574 4.746 26.443 1.00 71.12 178 THR A CA 1
ATOM 1481 C C . THR A 1 178 ? -17.468 4.880 25.212 1.00 71.12 178 THR A C 1
ATOM 1483 O O . THR A 1 178 ? -18.573 4.339 25.183 1.00 71.12 178 THR A O 1
ATOM 1486 N N . MET A 1 179 ? -16.957 5.585 24.196 1.00 78.50 179 MET A N 1
ATOM 1487 C CA . MET A 1 179 ? -17.629 5.862 22.921 1.00 78.50 179 MET A CA 1
ATOM 1488 C C . MET A 1 179 ? -18.237 4.591 22.306 1.00 78.50 179 MET A C 1
ATOM 1490 O O . MET A 1 179 ? -17.532 3.597 22.105 1.00 78.50 179 MET A O 1
ATOM 1494 N N . LEU A 1 180 ? -19.540 4.650 22.016 1.00 82.50 180 LEU A N 1
ATOM 1495 C CA . LEU A 1 180 ? -20.246 3.661 21.202 1.00 82.50 180 LEU A CA 1
ATOM 1496 C C . LEU A 1 180 ? -19.669 3.666 19.785 1.00 82.50 180 LEU A C 1
ATOM 1498 O O . LEU A 1 180 ? -19.301 4.725 19.276 1.00 82.50 180 LEU A O 1
ATOM 1502 N N . LEU A 1 181 ? -19.592 2.491 19.166 1.00 81.50 181 LEU A N 1
ATOM 1503 C CA . LEU A 1 181 ? -19.264 2.377 17.750 1.00 81.50 181 LEU A CA 1
ATOM 1504 C C . LEU A 1 181 ? -20.554 2.260 16.936 1.00 81.50 181 LEU A C 1
ATOM 1506 O O . LEU A 1 181 ? -21.475 1.539 17.324 1.00 81.50 181 LEU A O 1
ATOM 1510 N N . ASN A 1 182 ? -20.611 2.979 15.817 1.00 81.12 182 ASN A N 1
ATOM 1511 C CA . ASN A 1 182 ? -21.686 2.841 14.838 1.00 81.12 182 ASN A CA 1
ATOM 1512 C C . ASN A 1 182 ? -21.636 1.441 14.197 1.00 81.12 182 ASN A C 1
ATOM 1514 O O . ASN A 1 182 ? -20.609 0.760 14.254 1.00 81.12 182 ASN A O 1
ATOM 1518 N N . SER A 1 183 ? -22.718 1.029 13.526 1.00 79.69 183 SER A N 1
ATOM 1519 C CA . SER A 1 183 ? -22.604 -0.084 12.576 1.00 79.69 183 SER A CA 1
ATOM 1520 C C . SER A 1 183 ? -21.590 0.283 11.492 1.00 79.69 183 SER A C 1
ATOM 1522 O O . SER A 1 183 ? -21.603 1.412 10.994 1.00 79.69 183 SER A O 1
ATOM 1524 N N . ILE A 1 184 ? -20.719 -0.668 11.157 1.00 81.75 184 ILE A N 1
ATOM 1525 C CA . ILE A 1 184 ? -19.725 -0.548 10.083 1.00 81.75 184 ILE A CA 1
ATOM 1526 C C . ILE A 1 184 ? -19.985 -1.529 8.932 1.00 81.75 184 ILE A C 1
ATOM 1528 O O . ILE A 1 184 ? -19.228 -1.566 7.966 1.00 81.75 184 ILE A O 1
ATOM 1532 N N . THR A 1 185 ? -21.056 -2.324 9.018 1.00 81.56 185 THR A N 1
ATOM 1533 C CA . THR A 1 185 ? -21.495 -3.194 7.924 1.00 81.56 185 THR A CA 1
ATOM 1534 C C . THR A 1 185 ? -21.849 -2.341 6.702 1.00 81.56 185 THR A C 1
ATOM 1536 O O . THR A 1 185 ? -22.521 -1.319 6.835 1.00 81.56 185 THR A O 1
ATOM 1539 N N . GLY A 1 186 ? -21.385 -2.736 5.516 1.00 76.56 186 GLY A N 1
ATOM 1540 C CA . GLY A 1 186 ? -21.550 -1.982 4.270 1.00 76.56 186 GLY A CA 1
ATOM 1541 C C . GLY A 1 186 ? -20.611 -0.777 4.123 1.00 76.56 186 GLY A C 1
ATOM 1542 O O . GLY A 1 186 ? -20.667 -0.092 3.105 1.00 76.56 186 GLY A O 1
ATOM 1543 N N . GLN A 1 187 ? -19.734 -0.507 5.098 1.00 82.31 187 GLN A N 1
ATOM 1544 C CA . GLN A 1 187 ? -18.717 0.538 4.981 1.00 82.31 187 GLN A CA 1
ATOM 1545 C C . GLN A 1 187 ? -17.390 -0.063 4.518 1.00 82.31 187 GLN A C 1
ATOM 1547 O O . GLN A 1 187 ? -16.770 -0.869 5.215 1.00 82.31 187 GLN A O 1
ATOM 1552 N N . THR A 1 188 ? -16.910 0.403 3.365 1.00 88.56 188 THR A N 1
ATOM 1553 C CA . THR A 1 188 ? -15.497 0.281 3.015 1.00 88.56 188 THR A CA 1
ATOM 1554 C C . THR A 1 188 ? -14.713 1.296 3.839 1.00 88.56 188 THR A C 1
ATOM 1556 O O . THR A 1 188 ? -14.630 2.484 3.510 1.00 88.56 188 THR A O 1
ATOM 1559 N N . PHE A 1 189 ? -14.044 0.827 4.891 1.00 90.75 189 PHE A N 1
ATOM 1560 C CA . PHE A 1 189 ? -12.788 1.486 5.208 1.00 90.75 189 PHE A CA 1
ATOM 1561 C C . PHE A 1 189 ? -11.876 1.174 4.034 1.00 90.75 189 PHE A C 1
ATOM 1563 O O . PHE A 1 189 ? -11.758 0.021 3.625 1.00 90.75 189 PHE A O 1
ATOM 1570 N N . LYS A 1 190 ? -11.180 2.188 3.532 1.00 92.06 190 LYS A N 1
ATOM 1571 C CA . LYS A 1 190 ? -9.917 1.990 2.719 1.00 92.06 190 LYS A CA 1
ATOM 1572 C C . LYS A 1 190 ? -7.104 1.823 3.830 1.00 92.06 190 LYS A C 1
ATOM 1574 O O . LYS A 1 190 ? -6.737 1.853 5.033 1.00 92.06 190 LYS A O 1
ATOM 1579 N N . LEU A 1 191 ? -5.921 1.533 3.148 1.00 91.25 191 LEU A N 1
ATOM 1580 C CA . LEU A 1 191 ? -4.742 0.806 3.615 1.00 91.25 191 LEU A CA 1
ATOM 1581 C C . LEU A 1 191 ? -3.426 1.500 3.203 1.00 91.25 191 LEU A C 1
ATOM 1583 O O . LEU A 1 191 ? -2.630 0.973 2.434 1.00 91.25 191 LEU A O 1
ATOM 1587 N N . PHE A 1 192 ? -3.203 2.688 3.757 1.00 89.88 192 PHE A N 1
ATOM 1588 C CA . PHE A 1 192 ? -1.956 3.449 3.801 1.00 89.88 192 PHE A CA 1
ATOM 1589 C C . PHE A 1 192 ? -1.092 2.960 4.960 1.00 89.88 192 PHE A C 1
ATOM 1591 O O . PHE A 1 192 ? -1.401 3.263 6.115 1.00 89.88 192 PHE A O 1
ATOM 1598 N N . SER A 1 193 ? -0.025 2.237 4.647 1.00 88.50 193 SER A N 1
ATOM 1599 C CA . SER A 1 193 ? 1.097 2.036 5.559 1.00 88.50 193 SER A CA 1
ATOM 1600 C C . SER A 1 193 ? 2.319 2.639 4.912 1.00 88.50 193 SER A C 1
ATOM 1602 O O . SER A 1 193 ? 2.495 2.482 3.700 1.00 88.50 193 SER A O 1
ATOM 1604 N N . LEU A 1 194 ? 3.165 3.269 5.720 1.00 88.00 194 LEU A N 1
ATOM 1605 C CA . LEU A 1 194 ? 4.489 3.673 5.270 1.00 88.00 194 LEU A CA 1
ATOM 1606 C C . LEU A 1 194 ? 5.285 2.439 4.809 1.00 88.00 194 LEU A C 1
ATOM 1608 O O . LEU A 1 194 ? 5.711 2.394 3.659 1.00 88.00 194 LEU A O 1
ATOM 1612 N N . ASP A 1 195 ? 5.306 1.388 5.638 1.00 84.88 195 ASP A N 1
ATOM 1613 C CA . ASP A 1 195 ? 5.914 0.082 5.355 1.00 84.88 195 ASP A CA 1
ATOM 1614 C C . ASP A 1 195 ? 5.425 -0.522 4.015 1.00 84.88 195 ASP A C 1
ATOM 1616 O O . ASP A 1 195 ? 6.189 -1.157 3.292 1.00 84.88 195 ASP A O 1
ATOM 1620 N N . TYR A 1 196 ? 4.145 -0.348 3.652 1.00 84.38 196 TYR A N 1
ATOM 1621 C CA . TYR A 1 196 ? 3.642 -0.819 2.352 1.00 84.38 196 TYR A CA 1
ATOM 1622 C C . TYR A 1 196 ? 4.141 0.071 1.206 1.00 84.38 196 TYR A C 1
ATOM 1624 O O . TYR A 1 196 ? 4.560 -0.452 0.182 1.00 84.38 196 TYR A O 1
ATOM 1632 N N . ALA A 1 197 ? 4.063 1.399 1.341 1.00 86.44 197 ALA A N 1
ATOM 1633 C CA . ALA A 1 197 ? 4.419 2.329 0.264 1.00 86.44 197 ALA A CA 1
ATOM 1634 C C . ALA A 1 197 ? 5.920 2.288 -0.086 1.00 86.44 197 ALA A C 1
ATOM 1636 O O . ALA A 1 197 ? 6.285 2.434 -1.249 1.00 86.44 197 ALA A O 1
ATOM 1637 N N . GLU A 1 198 ? 6.769 2.040 0.911 1.00 84.88 198 GLU A N 1
ATOM 1638 C CA . GLU A 1 198 ? 8.222 1.905 0.780 1.00 84.88 198 GLU A CA 1
ATOM 1639 C C . GLU A 1 198 ? 8.631 0.633 0.011 1.00 84.88 198 GLU A C 1
ATOM 1641 O O . GLU A 1 198 ? 9.407 0.705 -0.948 1.00 84.88 198 GLU A O 1
ATOM 1646 N N . PHE A 1 199 ? 8.060 -0.522 0.386 1.00 81.44 199 PHE A N 1
ATOM 1647 C CA . PHE A 1 199 ? 8.397 -1.837 -0.180 1.00 81.44 199 PHE A CA 1
ATOM 1648 C C . PHE A 1 199 ? 7.472 -2.307 -1.318 1.00 81.44 199 PHE A C 1
ATOM 1650 O O . PHE A 1 199 ? 7.637 -3.425 -1.803 1.00 81.44 199 PHE A O 1
ATOM 1657 N N . TRP A 1 200 ? 6.489 -1.519 -1.756 1.00 79.88 200 TRP A N 1
ATOM 1658 C CA . TRP A 1 200 ? 5.617 -1.882 -2.881 1.00 79.88 200 TRP A CA 1
ATOM 1659 C C . TRP A 1 200 ? 6.378 -1.905 -4.214 1.00 79.88 200 TRP A C 1
ATOM 1661 O O . TRP A 1 200 ? 7.181 -1.018 -4.503 1.00 79.88 200 TRP A O 1
ATOM 1671 N N . ASN A 1 201 ? 6.096 -2.922 -5.032 1.00 74.56 201 ASN A N 1
ATOM 1672 C CA . ASN A 1 201 ? 6.613 -3.039 -6.393 1.00 74.56 201 ASN A CA 1
ATOM 1673 C C . ASN A 1 201 ? 5.829 -2.115 -7.361 1.00 74.56 201 ASN A C 1
ATOM 1675 O O . ASN A 1 201 ? 4.651 -2.400 -7.602 1.00 74.56 201 ASN A O 1
ATOM 1679 N N . PRO A 1 202 ? 6.449 -1.070 -7.953 1.00 70.75 202 PRO A N 1
ATOM 1680 C CA . PRO A 1 202 ? 5.760 -0.124 -8.837 1.00 70.75 202 PRO A CA 1
ATOM 1681 C C . PRO A 1 202 ? 5.239 -0.764 -10.133 1.00 70.75 202 PRO A C 1
ATOM 1683 O O . PRO A 1 202 ? 4.263 -0.285 -10.700 1.00 70.75 202 PRO A O 1
ATOM 1686 N N . TYR A 1 203 ? 5.812 -1.893 -10.565 1.00 69.12 203 TYR A N 1
ATOM 1687 C CA . TYR A 1 203 ? 5.382 -2.628 -11.760 1.00 69.12 203 TYR A CA 1
ATOM 1688 C C . TYR A 1 203 ? 4.062 -3.410 -11.572 1.00 69.12 203 TYR A C 1
ATOM 1690 O O . TYR A 1 203 ? 3.600 -4.085 -12.492 1.00 69.12 203 TYR A O 1
ATOM 1698 N N . LEU A 1 204 ? 3.435 -3.355 -10.388 1.00 69.81 204 LEU A N 1
ATOM 1699 C CA . LEU A 1 204 ? 2.145 -3.996 -10.110 1.00 69.81 204 LEU A CA 1
ATOM 1700 C C . LEU A 1 204 ? 1.006 -2.973 -10.059 1.00 69.81 204 LEU A C 1
ATOM 1702 O O . LEU A 1 204 ? 0.986 -2.126 -9.168 1.00 69.81 204 LEU A O 1
ATOM 1706 N N . LEU A 1 205 ? 0.001 -3.143 -10.932 1.00 66.12 205 LEU A N 1
ATOM 1707 C CA . LEU A 1 205 ? -1.238 -2.347 -10.968 1.00 66.12 205 LEU A CA 1
ATOM 1708 C C . LEU A 1 205 ? -1.796 -2.072 -9.562 1.00 66.12 205 LEU A C 1
ATOM 1710 O O . LEU A 1 205 ? -2.250 -2.989 -8.864 1.00 66.12 205 LEU A O 1
ATOM 1714 N N . ASP A 1 206 ? -1.790 -0.801 -9.151 1.00 66.44 206 ASP A N 1
ATOM 1715 C CA . ASP A 1 206 ? -2.184 -0.448 -7.794 1.00 66.44 206 ASP A CA 1
ATOM 1716 C C . ASP A 1 206 ? -3.703 -0.441 -7.616 1.00 66.44 206 ASP A C 1
ATOM 1718 O O . ASP A 1 206 ? -4.411 0.525 -7.904 1.00 66.44 206 ASP A O 1
ATOM 1722 N N . GLY A 1 207 ? -4.215 -1.534 -7.059 1.00 70.38 207 GLY A N 1
ATOM 1723 C CA . GLY A 1 207 ? -5.568 -1.552 -6.533 1.00 70.38 207 GLY A CA 1
ATOM 1724 C C . GLY A 1 207 ? -5.729 -0.500 -5.434 1.00 70.38 207 GLY A C 1
ATOM 1725 O O . GLY A 1 207 ? -4.961 -0.485 -4.464 1.00 70.38 207 GLY A O 1
ATOM 1726 N N . THR A 1 208 ? -6.799 0.305 -5.526 1.00 79.50 208 THR A N 1
ATOM 1727 C CA . THR A 1 208 ? -7.372 0.946 -4.336 1.00 79.50 208 THR A CA 1
ATOM 1728 C C . THR A 1 208 ? -7.731 -0.175 -3.371 1.00 79.50 208 THR A C 1
ATOM 1730 O O . THR A 1 208 ? -8.710 -0.889 -3.562 1.00 79.50 208 THR A O 1
ATOM 1733 N N . LYS A 1 209 ? -6.885 -0.346 -2.365 1.00 89.25 209 LYS A N 1
ATOM 1734 C CA . LYS A 1 209 ? -6.992 -1.352 -1.307 1.00 89.25 209 LYS A CA 1
ATOM 1735 C C . LYS A 1 209 ? -8.322 -1.124 -0.569 1.00 89.25 209 LYS A C 1
ATOM 1737 O O . LYS A 1 209 ? -8.847 -0.007 -0.632 1.00 89.25 209 LYS A O 1
ATOM 1742 N N . TYR A 1 210 ? -8.834 -2.088 0.194 1.00 92.44 210 TYR A N 1
ATOM 1743 C CA . TYR A 1 210 ? -9.881 -1.830 1.204 1.00 92.44 210 TYR A CA 1
ATOM 1744 C C . TYR A 1 210 ? -9.947 -2.882 2.316 1.00 92.44 210 TYR A C 1
ATOM 1746 O O . TYR A 1 210 ? -9.310 -3.927 2.249 1.00 92.44 210 TYR A O 1
ATOM 1754 N N . VAL A 1 211 ? -10.677 -2.569 3.386 1.00 93.56 211 VAL A N 1
ATOM 1755 C CA . VAL A 1 211 ? -11.206 -3.556 4.322 1.00 93.56 211 VAL A CA 1
ATOM 1756 C C . VAL A 1 211 ? -12.672 -3.242 4.594 1.00 93.56 211 VAL A C 1
ATOM 1758 O O . VAL A 1 211 ? -13.027 -2.173 5.094 1.00 93.56 211 VAL A O 1
ATOM 1761 N N . GLU A 1 212 ? -13.525 -4.184 4.227 1.00 92.38 212 GLU A N 1
ATOM 1762 C CA . GLU A 1 212 ? -14.974 -4.057 4.315 1.00 92.38 212 GLU A CA 1
ATOM 1763 C C . GLU A 1 212 ? -15.571 -5.105 5.249 1.00 92.38 212 GLU A C 1
ATOM 1765 O O . GLU A 1 212 ? -14.949 -6.123 5.562 1.00 92.38 212 GLU A O 1
ATOM 1770 N N . PHE A 1 213 ? -16.789 -4.825 5.701 1.00 90.31 213 PHE A N 1
ATOM 1771 C CA . PHE A 1 213 ? -17.521 -5.629 6.668 1.00 90.31 213 PHE A CA 1
ATOM 1772 C C . PHE A 1 213 ? -18.938 -5.858 6.142 1.00 90.31 213 PHE A C 1
ATOM 1774 O O . PHE A 1 213 ? -19.614 -4.905 5.755 1.00 90.31 213 PHE A O 1
ATOM 1781 N N . TYR A 1 214 ? -19.398 -7.103 6.126 1.00 88.12 214 TYR A N 1
ATOM 1782 C CA . TYR A 1 214 ? -20.683 -7.501 5.552 1.00 88.12 214 TYR A CA 1
ATOM 1783 C C . TYR A 1 214 ? -21.343 -8.611 6.377 1.00 88.12 214 TYR A C 1
ATOM 1785 O O . TYR A 1 214 ? -20.682 -9.379 7.082 1.00 88.12 214 TYR A O 1
ATOM 1793 N N . HIS A 1 215 ? -22.668 -8.707 6.286 1.00 86.44 215 HIS A N 1
ATOM 1794 C CA . HIS A 1 215 ? -23.378 -9.917 6.689 1.00 86.44 215 HIS A CA 1
ATOM 1795 C C . HIS A 1 215 ? -23.481 -10.849 5.481 1.00 86.44 215 HIS A C 1
ATOM 1797 O O . HIS A 1 215 ? -23.615 -10.394 4.345 1.00 86.44 215 HIS A O 1
ATOM 1803 N N . LEU A 1 216 ? -23.414 -12.152 5.742 1.00 83.50 216 LEU A N 1
ATOM 1804 C CA . LEU A 1 216 ? -23.902 -13.142 4.790 1.00 83.50 216 LEU A CA 1
ATOM 1805 C C . LEU A 1 216 ? -25.375 -13.416 5.092 1.00 83.50 216 LEU A C 1
ATOM 1807 O O . LEU A 1 216 ? -25.765 -13.387 6.267 1.00 83.50 216 LEU A O 1
ATOM 1811 N N . ASP A 1 217 ? -26.164 -13.667 4.053 1.00 79.38 217 ASP A N 1
ATOM 1812 C CA . ASP A 1 217 ? -27.538 -14.156 4.155 1.00 79.38 217 ASP A CA 1
ATOM 1813 C C . ASP A 1 217 ? -27.580 -15.638 4.587 1.00 79.38 217 ASP A C 1
ATOM 1815 O O . ASP A 1 217 ? -26.552 -16.260 4.871 1.00 79.38 217 ASP A O 1
ATOM 1819 N N . ASP A 1 218 ? -28.783 -16.201 4.689 1.00 76.19 218 ASP A N 1
ATOM 1820 C CA . ASP A 1 218 ? -29.000 -17.567 5.182 1.00 76.19 218 ASP A CA 1
ATOM 1821 C C . ASP A 1 218 ? -28.647 -18.656 4.135 1.00 76.19 218 ASP A C 1
ATOM 1823 O O . ASP A 1 218 ? -28.651 -19.843 4.459 1.00 76.19 218 ASP A O 1
ATOM 1827 N N . GLN A 1 219 ? -28.307 -18.267 2.898 1.00 75.31 219 GLN A N 1
ATOM 1828 C CA . GLN A 1 219 ? -27.785 -19.128 1.824 1.00 75.31 219 GLN A CA 1
ATOM 1829 C C . GLN A 1 219 ? -26.262 -18.970 1.634 1.00 75.31 219 GLN A C 1
ATOM 1831 O O . GLN A 1 219 ? -25.661 -19.688 0.834 1.00 75.31 219 GLN A O 1
ATOM 1836 N N . GLY A 1 220 ? -25.620 -18.053 2.368 1.00 70.06 220 GLY A N 1
ATOM 1837 C CA . GLY A 1 220 ? -24.198 -17.727 2.230 1.00 70.06 220 GLY A CA 1
ATOM 1838 C C . GLY A 1 220 ? -23.885 -16.684 1.150 1.00 70.06 220 GLY A C 1
ATOM 1839 O O . GLY A 1 220 ? -22.709 -16.469 0.852 1.00 70.06 220 GLY A O 1
ATOM 1840 N N . GLY A 1 221 ? -24.898 -16.028 0.577 1.00 73.06 221 GLY A N 1
ATOM 1841 C CA . GLY A 1 221 ? -24.740 -14.867 -0.300 1.00 73.06 221 GLY A CA 1
ATOM 1842 C C . GLY A 1 221 ? -24.477 -13.572 0.478 1.00 73.06 221 GLY A C 1
ATOM 1843 O O . GLY A 1 221 ? -24.530 -13.535 1.708 1.00 73.06 221 GLY A O 1
ATOM 1844 N N . PHE A 1 222 ? -24.156 -12.487 -0.232 1.00 68.25 222 PHE A N 1
ATOM 1845 C CA . PHE A 1 222 ? -23.939 -11.168 0.374 1.00 68.25 222 PHE A CA 1
ATOM 1846 C C . PHE A 1 222 ? -25.276 -10.474 0.670 1.00 68.25 222 PHE A C 1
ATOM 1848 O O . PHE A 1 222 ? -26.011 -10.110 -0.250 1.00 68.25 222 PHE A O 1
ATOM 1855 N N . ASP A 1 223 ? -25.562 -10.204 1.947 1.00 66.56 223 ASP A N 1
ATOM 1856 C CA . ASP A 1 223 ? -26.778 -9.487 2.340 1.00 66.56 223 ASP A CA 1
ATOM 1857 C C . ASP A 1 223 ? -26.619 -7.966 2.165 1.00 66.56 223 ASP A C 1
ATOM 1859 O O . ASP A 1 223 ? -26.278 -7.221 3.089 1.00 66.56 223 ASP A O 1
ATOM 1863 N N . PHE A 1 224 ? -26.900 -7.492 0.950 1.00 60.44 224 PHE A N 1
ATOM 1864 C CA . PHE A 1 224 ? -26.936 -6.065 0.620 1.00 60.44 224 PHE A CA 1
ATOM 1865 C C . PHE A 1 224 ? -28.154 -5.322 1.213 1.00 60.44 224 PHE A C 1
ATOM 1867 O O . PHE A 1 224 ? -28.164 -4.085 1.246 1.00 60.44 224 PHE A O 1
ATOM 1874 N N . SER A 1 225 ? -29.182 -6.038 1.693 1.00 57.59 225 SER A N 1
ATOM 1875 C CA . SER A 1 225 ? -30.491 -5.458 2.039 1.00 57.59 225 SER A CA 1
ATOM 1876 C C . SER A 1 225 ? -30.471 -4.582 3.299 1.00 57.59 225 SER A C 1
ATOM 1878 O O . SER A 1 225 ? -31.265 -3.649 3.430 1.00 57.59 225 SER A O 1
ATOM 1880 N N . GLN A 1 226 ? -29.544 -4.845 4.227 1.00 53.25 226 GLN A N 1
ATOM 1881 C CA . GLN A 1 226 ? -29.549 -4.236 5.564 1.00 53.25 226 GLN A CA 1
ATOM 1882 C C . GLN A 1 226 ? -28.804 -2.896 5.674 1.00 53.25 226 GLN A C 1
ATOM 1884 O O . GLN A 1 226 ? -28.795 -2.286 6.744 1.00 53.25 226 GLN A O 1
ATOM 1889 N N . SER A 1 227 ? -28.230 -2.395 4.578 1.00 46.69 227 SER A N 1
ATOM 1890 C CA . SER A 1 227 ? -27.400 -1.177 4.531 1.00 46.69 227 SER A CA 1
ATOM 1891 C C . SER A 1 227 ? -28.091 0.126 4.982 1.00 46.69 227 SER A C 1
ATOM 1893 O O . SER A 1 227 ? -27.406 1.121 5.214 1.00 46.69 227 SER A O 1
ATOM 1895 N N . ALA A 1 228 ? -29.425 0.146 5.128 1.00 42.75 228 ALA A N 1
ATOM 1896 C CA . ALA A 1 228 ? -30.192 1.389 5.230 1.00 42.75 228 ALA A CA 1
ATOM 1897 C C . ALA A 1 228 ? -30.797 1.757 6.608 1.00 42.75 228 ALA A C 1
ATOM 1899 O O . ALA A 1 228 ? -30.844 2.950 6.909 1.00 42.75 228 ALA A O 1
ATOM 1900 N N . ARG A 1 229 ? -31.377 0.824 7.399 1.00 41.75 229 ARG A N 1
ATOM 1901 C CA . ARG A 1 229 ? -32.396 1.226 8.420 1.00 41.75 229 ARG A CA 1
ATOM 1902 C C . ARG A 1 229 ? -32.501 0.509 9.784 1.00 41.75 229 ARG A C 1
ATOM 1904 O O . ARG A 1 229 ? -33.280 0.993 10.604 1.00 41.75 229 ARG A O 1
ATOM 1911 N N . LYS A 1 230 ? -31.766 -0.564 10.112 1.00 47.38 230 LYS A N 1
ATOM 1912 C CA . LYS A 1 230 ? -31.837 -1.143 11.481 1.00 47.38 230 LYS A CA 1
ATOM 1913 C C . LYS A 1 230 ? -30.957 -0.361 12.474 1.00 47.38 230 LYS A C 1
ATOM 1915 O O . LYS A 1 230 ? -29.749 -0.254 12.279 1.00 47.38 230 LYS A O 1
ATOM 1920 N N . GLN A 1 231 ? -31.548 0.158 13.557 1.00 40.25 231 GLN A N 1
ATOM 1921 C CA . GLN A 1 231 ? -30.777 0.686 14.693 1.00 40.25 231 GLN A CA 1
ATOM 1922 C C . GLN A 1 231 ? -30.106 -0.448 15.485 1.00 40.25 231 GLN A C 1
ATOM 1924 O O . GLN A 1 231 ? -30.594 -1.577 15.528 1.00 40.25 231 GLN A O 1
ATOM 1929 N N . VAL A 1 232 ? -28.982 -0.135 16.135 1.00 41.84 232 VAL A N 1
ATOM 1930 C CA . VAL A 1 232 ? -28.220 -1.088 16.956 1.00 41.84 232 VAL A CA 1
ATOM 1931 C C . VAL A 1 232 ? -29.011 -1.441 18.219 1.00 41.84 232 VAL A C 1
ATOM 1933 O O . VAL A 1 232 ? -29.194 -0.591 19.087 1.00 41.84 232 VAL A O 1
ATOM 1936 N N . GLY A 1 233 ? -29.439 -2.700 18.342 1.00 43.41 233 GLY A N 1
ATOM 1937 C CA . GLY A 1 233 ? -30.128 -3.190 19.540 1.00 43.41 233 GLY A CA 1
ATOM 1938 C C . GLY A 1 233 ? -30.400 -4.696 19.558 1.00 43.41 233 GLY A C 1
ATOM 1939 O O . GLY A 1 233 ? -30.038 -5.358 20.526 1.00 43.41 233 GLY A O 1
ATOM 1940 N N . THR A 1 234 ? -31.018 -5.239 18.503 1.00 44.22 234 THR A N 1
ATOM 1941 C CA . THR A 1 234 ? -31.786 -6.499 18.631 1.00 44.22 234 THR A CA 1
ATOM 1942 C C . THR A 1 234 ? -31.131 -7.755 18.046 1.00 44.22 234 THR A C 1
ATOM 1944 O O . THR A 1 234 ? -31.466 -8.857 18.468 1.00 44.22 234 THR A O 1
ATOM 1947 N N . GLU A 1 235 ? -30.197 -7.631 17.099 1.00 47.69 235 GLU A N 1
ATOM 1948 C CA . GLU A 1 235 ? -29.603 -8.781 16.397 1.00 47.69 235 GLU A CA 1
ATOM 1949 C C . GLU A 1 235 ? -28.074 -8.767 16.493 1.00 47.69 235 GLU A C 1
ATOM 1951 O O . GLU A 1 235 ? -27.394 -7.982 15.837 1.00 47.69 235 GLU A O 1
ATOM 1956 N N . ALA A 1 236 ? -27.517 -9.692 17.277 1.00 65.62 236 ALA A N 1
ATOM 1957 C CA . ALA A 1 236 ? -26.075 -9.932 17.365 1.00 65.62 236 ALA A CA 1
ATOM 1958 C C . ALA A 1 236 ? -25.553 -10.810 16.202 1.00 65.62 236 ALA A C 1
ATOM 1960 O O . ALA A 1 236 ? -24.687 -11.663 16.412 1.00 65.62 236 ALA A O 1
ATOM 1961 N N . ARG A 1 237 ? -26.099 -10.635 14.984 1.00 76.38 237 ARG A N 1
ATOM 1962 C CA . ARG A 1 237 ? -25.710 -11.408 13.789 1.00 76.38 237 ARG A CA 1
ATOM 1963 C C . ARG A 1 237 ? -24.210 -11.193 13.541 1.00 76.38 237 ARG A C 1
ATOM 1965 O O . ARG A 1 237 ? -23.772 -10.039 13.499 1.00 76.38 237 ARG A O 1
ATOM 1972 N N . PRO A 1 238 ? -23.398 -12.259 13.418 1.00 86.94 238 PRO A N 1
ATOM 1973 C CA . PRO A 1 238 ? -21.972 -12.095 13.207 1.00 86.94 238 PRO A CA 1
ATOM 1974 C C . PRO A 1 238 ? -21.690 -11.415 11.866 1.00 86.94 238 PRO A C 1
ATOM 1976 O O . PRO A 1 238 ? -22.499 -11.422 10.933 1.00 86.94 238 PRO A O 1
ATOM 1979 N N . VAL A 1 239 ? -20.515 -10.810 11.800 1.00 88.62 239 VAL A N 1
ATOM 1980 C CA . VAL A 1 239 ? -20.016 -10.054 10.660 1.00 88.62 239 VAL A CA 1
ATOM 1981 C C . VAL A 1 239 ? -18.859 -10.828 10.046 1.00 88.62 239 VAL A C 1
ATOM 1983 O O . VAL A 1 239 ? -18.028 -11.396 10.759 1.00 88.62 239 VAL A O 1
ATOM 1986 N N . ASN A 1 240 ? -18.824 -10.850 8.722 1.00 91.88 240 ASN A N 1
ATOM 1987 C CA . ASN A 1 240 ? -17.682 -11.280 7.932 1.00 91.88 240 ASN A CA 1
ATOM 1988 C C . ASN A 1 240 ? -17.024 -10.039 7.325 1.00 91.88 240 ASN A C 1
ATOM 1990 O O . ASN A 1 240 ? -17.586 -8.942 7.352 1.00 91.88 240 ASN A O 1
ATOM 1994 N N . GLY A 1 241 ? -15.827 -10.188 6.784 1.00 93.06 241 GLY A N 1
ATOM 1995 C CA . GLY A 1 241 ? -15.167 -9.102 6.085 1.00 93.06 241 GLY A CA 1
ATOM 1996 C C . GLY A 1 241 ? -14.115 -9.592 5.113 1.00 93.06 241 GLY A C 1
ATOM 1997 O O . GLY A 1 241 ? -13.670 -10.739 5.171 1.00 93.06 241 GLY A O 1
ATOM 1998 N N . HIS A 1 242 ? -13.711 -8.686 4.233 1.00 93.69 242 HIS A N 1
ATOM 1999 C CA . HIS A 1 242 ? -12.686 -8.920 3.230 1.00 93.69 242 HIS A CA 1
ATOM 2000 C C . HIS A 1 242 ? -11.634 -7.815 3.322 1.00 93.69 242 HIS A C 1
ATOM 2002 O O . HIS A 1 242 ? -11.976 -6.635 3.400 1.00 93.69 242 HIS A O 1
ATOM 2008 N N . ILE A 1 243 ? -10.354 -8.191 3.340 1.00 94.00 243 ILE A N 1
ATOM 2009 C CA . ILE A 1 243 ? -9.228 -7.273 3.144 1.00 94.00 243 ILE A CA 1
ATOM 2010 C C . ILE A 1 243 ? -8.784 -7.413 1.691 1.00 94.00 243 ILE A C 1
ATOM 2012 O O . ILE A 1 243 ? -8.333 -8.487 1.310 1.00 94.00 243 ILE A O 1
ATOM 2016 N N . TYR A 1 244 ? -8.856 -6.339 0.913 1.00 91.12 244 TYR A N 1
ATOM 2017 C CA . TYR A 1 244 ? -8.394 -6.271 -0.471 1.00 91.12 244 TYR A CA 1
ATOM 2018 C C . TYR A 1 244 ? -7.084 -5.476 -0.564 1.00 91.12 244 TYR A C 1
ATOM 2020 O O . TYR A 1 244 ? -7.024 -4.333 -0.100 1.00 91.12 244 TYR A O 1
ATOM 2028 N N . PHE A 1 245 ? -6.049 -6.038 -1.197 1.00 86.06 245 PHE A N 1
ATOM 2029 C CA . PHE A 1 245 ? -4.802 -5.329 -1.526 1.00 86.06 245 PHE A CA 1
ATOM 2030 C C . PHE A 1 245 ? -4.630 -5.147 -3.039 1.00 86.06 245 PHE A C 1
ATOM 2032 O O . PHE A 1 245 ? -4.338 -4.036 -3.487 1.00 86.06 245 PHE A O 1
ATOM 2039 N N . ASN A 1 246 ? -4.826 -6.211 -3.822 1.00 82.88 246 ASN A N 1
ATOM 2040 C CA . ASN A 1 246 ? -4.934 -6.187 -5.284 1.00 82.88 246 ASN A CA 1
ATOM 2041 C C . ASN A 1 246 ? -5.662 -7.453 -5.786 1.00 82.88 246 ASN A C 1
ATOM 2043 O O . ASN A 1 246 ? -6.005 -8.330 -4.997 1.00 82.88 246 ASN A O 1
ATOM 2047 N N . ALA A 1 247 ? -5.848 -7.590 -7.101 1.00 80.12 247 ALA A N 1
ATOM 2048 C CA . ALA A 1 247 ? -6.583 -8.703 -7.716 1.00 80.12 247 ALA A CA 1
ATOM 2049 C C . ALA A 1 247 ? -6.011 -10.118 -7.454 1.00 80.12 247 ALA A C 1
ATOM 2051 O O . ALA A 1 247 ? -6.686 -11.101 -7.747 1.00 80.12 247 ALA A O 1
ATOM 2052 N N . ARG A 1 248 ? -4.786 -10.243 -6.919 1.00 80.44 248 ARG A N 1
ATOM 2053 C CA . ARG A 1 248 ? -4.167 -11.523 -6.515 1.00 80.44 248 ARG A CA 1
ATOM 2054 C C . ARG A 1 248 ? -4.054 -11.692 -4.997 1.00 80.44 248 ARG A C 1
ATOM 2056 O O . ARG A 1 248 ? -3.862 -12.809 -4.530 1.00 80.44 248 ARG A O 1
ATOM 2063 N N . THR A 1 249 ? -4.162 -10.607 -4.230 1.00 84.88 249 THR A N 1
ATOM 2064 C CA . THR A 1 249 ? -3.980 -10.600 -2.774 1.00 84.88 249 THR A CA 1
ATOM 2065 C C . THR A 1 249 ? -5.167 -9.960 -2.068 1.00 84.88 249 THR A C 1
ATOM 2067 O O . THR A 1 249 ? -5.365 -8.742 -2.055 1.00 84.88 249 THR A O 1
ATOM 2070 N N . GLY A 1 250 ? -5.938 -10.822 -1.419 1.00 89.06 250 GLY A N 1
ATOM 2071 C CA . GLY A 1 250 ? -6.972 -10.459 -0.468 1.00 89.06 250 GLY A CA 1
ATOM 2072 C C . GLY A 1 250 ? -7.089 -11.528 0.615 1.00 89.06 250 GLY A C 1
ATOM 2073 O O . GLY A 1 250 ? -6.392 -12.541 0.562 1.00 89.06 250 GLY A O 1
ATOM 2074 N N . CYS A 1 251 ? -7.928 -11.292 1.619 1.00 93.25 251 CYS A N 1
ATOM 2075 C CA . CYS A 1 251 ? -8.089 -12.196 2.755 1.00 93.25 251 CYS A CA 1
ATOM 2076 C C . CYS A 1 251 ? -9.488 -12.065 3.362 1.00 93.25 251 CYS A C 1
ATOM 2078 O O . CYS A 1 251 ? -9.878 -10.971 3.780 1.00 93.25 251 CYS A O 1
ATOM 2080 N N . ASN A 1 252 ? -10.239 -13.166 3.422 1.00 94.19 252 ASN A N 1
ATOM 2081 C CA . ASN A 1 252 ? -11.572 -13.199 4.023 1.00 94.19 252 ASN A CA 1
ATOM 2082 C C . ASN A 1 252 ? -11.464 -13.531 5.512 1.00 94.19 252 ASN A C 1
ATOM 2084 O O . ASN A 1 252 ? -10.632 -14.344 5.910 1.00 94.19 252 ASN A O 1
ATOM 2088 N N . PHE A 1 253 ? -12.296 -12.934 6.360 1.00 94.25 253 PHE A N 1
ATOM 2089 C CA . PHE A 1 253 ? -12.220 -13.139 7.807 1.00 94.25 253 PHE A CA 1
ATOM 2090 C C . PHE A 1 253 ? -13.586 -13.080 8.497 1.00 94.25 253 PHE A C 1
ATOM 2092 O O . PHE A 1 253 ? -14.520 -12.427 8.033 1.00 94.25 253 PHE A O 1
ATOM 2099 N N . GLY A 1 254 ? -13.675 -13.750 9.647 1.00 89.06 254 GLY A N 1
ATOM 2100 C CA . GLY A 1 254 ? -14.931 -14.000 10.357 1.00 89.06 254 GLY A CA 1
ATOM 2101 C C . GLY A 1 254 ? -15.420 -15.446 10.184 1.00 89.06 254 GLY A C 1
ATOM 2102 O O . GLY A 1 254 ? -14.650 -16.290 9.718 1.00 89.06 254 GLY A O 1
ATOM 2103 N N . PRO A 1 255 ? -16.662 -15.755 10.596 1.00 90.81 255 PRO A N 1
ATOM 2104 C CA . PRO A 1 255 ? -17.609 -14.861 11.273 1.00 90.81 255 PRO A CA 1
ATOM 2105 C C . PRO A 1 255 ? -17.125 -14.412 12.661 1.00 90.81 255 PRO A C 1
ATOM 2107 O O . PRO A 1 255 ? -16.519 -15.186 13.401 1.00 90.81 255 PRO A O 1
ATOM 2110 N N . PHE A 1 256 ? -17.390 -13.157 13.039 1.00 89.25 256 PHE A N 1
ATOM 2111 C CA . PHE A 1 256 ? -17.055 -12.622 14.368 1.00 89.25 256 PHE A CA 1
ATOM 2112 C C . PHE A 1 256 ? -18.053 -11.552 14.848 1.00 89.25 256 PHE A C 1
ATOM 2114 O O . PHE A 1 256 ? -18.774 -10.947 14.056 1.00 89.25 256 PHE A O 1
ATOM 2121 N N . SER A 1 257 ? -18.100 -11.292 16.158 1.00 86.81 257 SER A N 1
ATOM 2122 C CA . SER A 1 257 ? -18.936 -10.231 16.740 1.00 86.81 257 SER A CA 1
ATOM 2123 C C . SER A 1 257 ? -18.190 -8.893 16.785 1.00 86.81 257 SER A C 1
ATOM 2125 O O . SER A 1 257 ? -17.124 -8.789 17.399 1.00 86.81 257 SER A O 1
ATOM 2127 N N . LEU A 1 258 ? -18.764 -7.842 16.193 1.00 84.12 258 LEU A N 1
ATOM 2128 C CA . LEU A 1 258 ? -18.217 -6.485 16.289 1.00 84.12 258 LEU A CA 1
ATOM 2129 C C . LEU A 1 258 ? -18.258 -5.944 17.734 1.00 84.12 258 LEU A C 1
ATOM 2131 O O . LEU A 1 258 ? -19.211 -6.197 18.474 1.00 84.12 258 LEU A O 1
ATOM 2135 N N . PRO A 1 259 ? -17.263 -5.141 18.157 1.00 84.62 259 PRO A N 1
ATOM 2136 C CA . PRO A 1 259 ? -17.295 -4.488 19.457 1.00 84.62 259 PRO A CA 1
ATOM 2137 C C . PRO A 1 259 ? -18.240 -3.275 19.435 1.00 84.62 259 PRO A C 1
ATOM 2139 O O . PRO A 1 259 ? -17.956 -2.279 18.786 1.00 84.62 259 PRO A O 1
ATOM 2142 N N . THR A 1 260 ? -19.305 -3.285 20.240 1.00 83.00 260 THR A N 1
ATOM 2143 C CA . THR A 1 260 ? -20.288 -2.175 20.352 1.00 83.00 260 THR A CA 1
ATOM 2144 C C . THR A 1 260 ? -19.706 -0.851 20.884 1.00 83.00 260 THR A C 1
ATOM 2146 O O . THR A 1 260 ? -20.368 0.184 20.878 1.00 83.00 260 THR A O 1
ATOM 2149 N N . ARG A 1 261 ? -18.478 -0.874 21.416 1.00 83.94 261 ARG A N 1
ATOM 2150 C CA . ARG A 1 261 ? -17.782 0.262 22.040 1.00 83.94 261 ARG A CA 1
ATOM 2151 C C . ARG A 1 261 ? -16.304 0.231 21.682 1.00 83.94 261 ARG A C 1
ATOM 2153 O O . ARG A 1 261 ? -15.696 -0.840 21.686 1.00 83.94 261 ARG A O 1
ATOM 2160 N N . ALA A 1 262 ? -15.720 1.406 21.472 1.00 85.06 262 ALA A N 1
ATOM 2161 C CA . ALA A 1 262 ? -14.315 1.589 21.120 1.00 85.06 262 ALA A CA 1
ATOM 2162 C C . ALA A 1 262 ? -13.369 0.958 22.163 1.00 85.06 262 ALA A C 1
ATOM 2164 O O . ALA A 1 262 ? -13.506 1.198 23.369 1.00 85.06 262 ALA A O 1
ATOM 2165 N N . ARG A 1 263 ? -12.384 0.159 21.728 1.00 80.81 263 ARG A N 1
ATOM 2166 C CA . ARG A 1 263 ? -11.516 -0.659 22.604 1.00 80.81 263 ARG A CA 1
ATOM 2167 C C . ARG A 1 263 ? -10.058 -0.191 22.595 1.00 80.81 263 ARG A C 1
ATOM 2169 O O . ARG A 1 263 ? -9.586 0.438 21.661 1.00 80.81 263 ARG A O 1
ATOM 2176 N N . ARG A 1 264 ? -9.327 -0.484 23.682 1.00 79.06 264 ARG A N 1
ATOM 2177 C CA . ARG A 1 264 ? -7.854 -0.342 23.731 1.00 79.06 264 ARG A CA 1
ATOM 2178 C C . ARG A 1 264 ? -7.126 -1.617 23.319 1.00 79.06 264 ARG A C 1
ATOM 2180 O O . ARG A 1 264 ? -6.056 -1.503 22.733 1.00 79.06 264 ARG A O 1
ATOM 2187 N N . LYS A 1 265 ? -7.677 -2.778 23.691 1.00 87.56 265 LYS A N 1
ATOM 2188 C CA . LYS A 1 265 ? -7.161 -4.102 23.338 1.00 87.56 265 LYS A CA 1
ATOM 2189 C C . LYS A 1 265 ? -7.487 -4.378 21.871 1.00 87.56 265 LYS A C 1
ATOM 2191 O O . LYS A 1 265 ? -8.608 -4.100 21.444 1.00 87.56 265 LYS A O 1
ATOM 2196 N N . ASP A 1 266 ? -6.520 -4.921 21.149 1.00 90.75 266 ASP A N 1
ATOM 2197 C CA . ASP A 1 266 ? -6.725 -5.445 19.804 1.00 90.75 266 ASP A CA 1
ATOM 2198 C C . ASP A 1 266 ? -7.610 -6.707 19.866 1.00 90.75 266 ASP A C 1
ATOM 2200 O O . ASP A 1 266 ? -7.666 -7.403 20.886 1.00 90.75 266 ASP A O 1
ATOM 2204 N N . MET A 1 267 ? -8.316 -6.987 18.778 1.00 90.88 267 MET A N 1
ATOM 2205 C CA . MET A 1 267 ? -9.104 -8.192 18.566 1.00 90.88 267 MET A CA 1
ATOM 2206 C C . MET A 1 267 ? -8.438 -8.999 17.457 1.00 90.88 267 MET A C 1
ATOM 2208 O O . MET A 1 267 ? -8.445 -8.589 16.297 1.00 90.88 267 MET A O 1
ATOM 2212 N N . ASP A 1 268 ? -7.819 -10.115 17.833 1.00 93.00 268 ASP A N 1
ATOM 2213 C CA . ASP A 1 268 ? -7.214 -11.048 16.889 1.00 93.00 268 ASP A CA 1
ATOM 2214 C C . ASP A 1 268 ? -8.309 -11.886 16.202 1.00 93.00 268 ASP A C 1
ATOM 2216 O O . ASP A 1 268 ? -9.227 -12.375 16.862 1.00 93.00 268 ASP A O 1
ATOM 2220 N N . ILE A 1 269 ? -8.224 -12.026 14.878 1.00 92.94 269 ILE A N 1
ATOM 2221 C CA . ILE A 1 269 ? -9.178 -12.754 14.026 1.00 92.94 269 ILE A CA 1
ATOM 2222 C C . ILE A 1 269 ? -8.376 -13.625 13.052 1.00 92.94 269 ILE A C 1
ATOM 2224 O O . ILE A 1 269 ? -7.335 -13.198 12.547 1.00 92.94 269 ILE A O 1
ATOM 2228 N N . LYS A 1 270 ? -8.855 -14.837 12.754 1.00 93.31 270 LYS A N 1
ATOM 2229 C CA . LYS A 1 270 ? -8.296 -15.648 11.666 1.00 93.31 270 LYS A CA 1
ATOM 2230 C C . LYS A 1 270 ? -8.836 -15.187 10.311 1.00 93.31 270 LYS A C 1
ATOM 2232 O O . LYS A 1 270 ? -10.048 -15.163 10.114 1.00 93.31 270 LYS A O 1
ATOM 2237 N N . GLY A 1 271 ? -7.930 -14.874 9.391 1.00 91.75 271 GLY A N 1
ATOM 2238 C CA . GLY A 1 271 ? -8.208 -14.693 7.970 1.00 91.75 271 GLY A CA 1
ATOM 2239 C C . GLY A 1 271 ? -7.880 -15.960 7.177 1.00 91.75 271 GLY A C 1
ATOM 2240 O O . GLY A 1 271 ? -6.828 -16.560 7.404 1.00 91.75 271 GLY A O 1
ATOM 2241 N N . ASP A 1 272 ? -8.797 -16.410 6.320 1.00 90.69 272 ASP A N 1
ATOM 2242 C CA . ASP A 1 272 ? -8.750 -17.655 5.528 1.00 90.69 272 ASP A CA 1
ATOM 2243 C C . ASP A 1 272 ? -8.314 -18.898 6.342 1.00 90.69 272 ASP A C 1
ATOM 2245 O O . ASP A 1 272 ? -7.610 -19.781 5.856 1.00 90.69 272 ASP A O 1
ATOM 2249 N N . GLY A 1 273 ? -8.621 -18.924 7.647 1.00 87.06 273 GLY A N 1
ATOM 2250 C CA . GLY A 1 273 ? -8.141 -19.923 8.618 1.00 87.06 273 GLY A CA 1
ATOM 2251 C C . GLY A 1 273 ? -6.629 -19.892 8.941 1.00 87.06 273 GLY A C 1
ATOM 2252 O O . GLY A 1 273 ? -6.224 -20.407 9.993 1.00 87.06 273 GLY A O 1
ATOM 2253 N N . LYS A 1 274 ? -5.821 -19.267 8.073 1.00 91.12 274 LYS A N 1
ATOM 2254 C CA . LYS A 1 274 ? -4.348 -19.270 8.018 1.00 91.12 274 LYS A CA 1
ATOM 2255 C C . LYS A 1 274 ? -3.697 -18.056 8.690 1.00 91.12 274 LYS A C 1
ATOM 2257 O O . LYS A 1 274 ? -2.717 -18.210 9.417 1.00 91.12 274 LYS A O 1
ATOM 2262 N N . TYR A 1 275 ? -4.202 -16.851 8.437 1.00 91.81 275 TYR A N 1
ATOM 2263 C CA . TYR A 1 275 ? -3.541 -15.598 8.808 1.00 91.81 275 TYR A CA 1
ATOM 2264 C C . TYR A 1 275 ? -4.061 -15.040 10.135 1.00 91.81 275 TYR A C 1
ATOM 2266 O O . TYR A 1 275 ? -5.263 -14.900 10.336 1.00 91.81 275 TYR A O 1
ATOM 2274 N N . ASN A 1 276 ? -3.152 -14.662 11.037 1.00 92.62 276 ASN A N 1
ATOM 2275 C CA . ASN A 1 276 ? -3.505 -14.000 12.296 1.00 92.62 276 ASN A CA 1
ATOM 2276 C C . ASN A 1 276 ? -3.611 -12.482 12.085 1.00 92.62 276 ASN A C 1
ATOM 2278 O O . ASN A 1 276 ? -2.628 -11.751 12.235 1.00 92.62 276 ASN A O 1
ATOM 2282 N N . LEU A 1 277 ? -4.808 -12.024 11.723 1.00 94.19 277 LEU A N 1
ATOM 2283 C CA . LEU A 1 277 ? -5.162 -10.612 11.607 1.00 94.19 277 LEU A CA 1
ATOM 2284 C C . LEU A 1 277 ? -5.412 -10.026 13.001 1.00 94.19 277 LEU A C 1
ATOM 2286 O O . LEU A 1 277 ? -5.814 -10.743 13.916 1.00 94.19 277 LEU A O 1
ATOM 2290 N N . SER A 1 278 ? -5.210 -8.721 13.184 1.00 94.56 278 SER A N 1
ATOM 2291 C CA . SER A 1 278 ? -5.509 -8.069 14.464 1.00 94.56 278 SER A CA 1
ATOM 2292 C C . SER A 1 278 ? -6.071 -6.664 14.267 1.00 94.56 278 SER A C 1
ATOM 2294 O O . SER A 1 278 ? -5.432 -5.809 13.652 1.00 94.56 278 SER A O 1
ATOM 2296 N N . PHE A 1 279 ? -7.279 -6.436 14.782 1.00 93.31 279 PHE A N 1
ATOM 2297 C CA . PHE A 1 279 ? -8.067 -5.221 14.582 1.00 93.31 279 PHE A CA 1
ATOM 2298 C C . PHE A 1 279 ? -8.264 -4.464 15.897 1.00 93.31 279 PHE A C 1
ATOM 2300 O O . PHE A 1 279 ? -8.749 -5.014 16.883 1.00 93.31 279 PHE A O 1
ATOM 2307 N N . ASN A 1 280 ? -7.970 -3.169 15.918 1.00 93.00 280 ASN A N 1
ATOM 2308 C CA . ASN A 1 280 ? -8.226 -2.300 17.064 1.00 93.00 280 ASN A CA 1
ATOM 2309 C C . ASN A 1 280 ? -9.197 -1.178 16.649 1.00 93.00 280 ASN A C 1
ATOM 2311 O O . ASN A 1 280 ? -8.830 -0.210 15.986 1.00 93.00 280 ASN A O 1
ATOM 2315 N N . PHE A 1 281 ? -10.477 -1.365 16.978 1.00 90.00 281 PHE A N 1
ATOM 2316 C CA . PHE A 1 281 ? -11.563 -0.432 16.668 1.00 90.00 281 PHE A CA 1
ATOM 2317 C C . PHE A 1 281 ? -11.631 0.655 17.748 1.00 90.00 281 PHE A C 1
ATOM 2319 O O . PHE A 1 281 ? -12.011 0.372 18.890 1.00 90.00 281 PHE A O 1
ATOM 2326 N N . PHE A 1 282 ? -11.241 1.886 17.404 1.00 88.75 282 PHE A N 1
ATOM 2327 C CA . PHE A 1 282 ? -11.053 2.967 18.381 1.00 88.75 282 PHE A CA 1
ATOM 2328 C C . PHE A 1 282 ? -11.848 4.251 18.090 1.00 88.75 282 PHE A C 1
ATOM 2330 O O . PHE A 1 282 ? -12.047 5.053 19.003 1.00 88.75 282 PHE A O 1
ATOM 2337 N N . ARG A 1 283 ? -12.336 4.434 16.857 1.00 86.38 283 ARG A N 1
ATOM 2338 C CA . ARG A 1 283 ? -13.314 5.462 16.464 1.00 86.38 283 ARG A CA 1
ATOM 2339 C C . ARG A 1 283 ? -14.127 4.956 15.265 1.00 86.38 283 ARG A C 1
ATOM 2341 O O . ARG A 1 283 ? -13.695 4.010 14.612 1.00 86.38 283 ARG A O 1
ATOM 2348 N N . ASN A 1 284 ? -15.263 5.587 14.965 1.00 83.00 284 ASN A N 1
ATOM 2349 C CA . ASN A 1 284 ? -16.146 5.176 13.864 1.00 83.00 284 ASN A CA 1
ATOM 2350 C C . ASN A 1 284 ? -15.438 5.182 12.503 1.00 83.00 284 ASN A C 1
ATOM 2352 O O . ASN A 1 284 ? -15.457 4.172 11.817 1.00 83.00 284 ASN A O 1
ATOM 2356 N N . GLU A 1 285 ? -14.747 6.271 12.150 1.00 85.69 285 GLU A N 1
ATOM 2357 C CA . GLU A 1 285 ? -14.022 6.387 10.872 1.00 85.69 285 GLU A CA 1
ATOM 2358 C C . GLU A 1 285 ? -12.651 5.681 10.886 1.00 85.69 285 GLU A C 1
ATOM 2360 O O . GLU A 1 285 ? -11.950 5.624 9.874 1.00 85.69 285 GLU A O 1
ATOM 2365 N N . TYR A 1 286 ? -12.223 5.144 12.037 1.00 89.62 286 TYR A N 1
ATOM 2366 C CA . TYR A 1 286 ? -10.826 4.805 12.283 1.00 89.62 286 TYR A CA 1
ATOM 2367 C C . TYR A 1 286 ? -10.633 3.463 13.013 1.00 89.62 286 TYR A C 1
ATOM 2369 O O . TYR A 1 286 ? -10.706 3.370 14.242 1.00 89.62 286 TYR A O 1
ATOM 2377 N N . LEU A 1 287 ? -10.241 2.440 12.246 1.00 91.88 287 LEU A N 1
ATOM 2378 C CA . LEU A 1 287 ? -9.740 1.159 12.755 1.00 91.88 287 LEU A CA 1
ATOM 2379 C C . LEU A 1 287 ? -8.212 1.036 12.646 1.00 91.88 287 LEU A C 1
ATOM 2381 O O . LEU A 1 287 ? -7.567 1.681 11.826 1.00 91.88 287 LEU A O 1
ATOM 2385 N N . LYS A 1 288 ? -7.611 0.203 13.489 1.00 93.44 288 LYS A N 1
ATOM 2386 C CA . LYS A 1 288 ? -6.177 -0.108 13.500 1.00 93.44 288 LYS A CA 1
ATOM 2387 C C . LYS A 1 288 ? -5.984 -1.578 13.112 1.00 93.44 288 LYS A C 1
ATOM 2389 O O . LYS A 1 288 ? -5.996 -2.437 13.987 1.00 93.44 288 LYS A O 1
ATOM 2394 N N . LEU A 1 289 ? -5.844 -1.851 11.813 1.00 94.06 289 LEU A N 1
ATOM 2395 C CA . LEU A 1 289 ? -5.569 -3.187 11.266 1.00 94.06 289 LEU A CA 1
ATOM 2396 C C . LEU A 1 289 ? -4.070 -3.513 11.319 1.00 94.06 289 LEU A C 1
ATOM 2398 O O . LEU A 1 289 ? -3.225 -2.642 11.121 1.00 94.06 289 LEU A O 1
ATOM 2402 N N . ARG A 1 290 ? -3.744 -4.774 11.597 1.00 93.19 290 ARG A N 1
ATOM 2403 C CA . ARG A 1 290 ? -2.395 -5.340 11.653 1.00 93.19 290 ARG A CA 1
ATOM 2404 C C . ARG A 1 290 ? -2.421 -6.695 10.939 1.00 93.19 290 ARG A C 1
ATOM 2406 O O . ARG A 1 290 ? -3.269 -7.528 11.260 1.00 93.19 290 ARG A O 1
ATOM 2413 N N . VAL A 1 291 ? -1.511 -6.900 9.989 1.00 91.25 291 VAL A N 1
ATOM 2414 C CA . VAL A 1 291 ? -1.523 -8.022 9.032 1.00 91.25 291 VAL A CA 1
ATOM 2415 C C . VAL A 1 291 ? -0.156 -8.727 9.043 1.00 91.25 291 VAL A C 1
ATOM 2417 O O . VAL A 1 291 ? 0.856 -8.042 9.200 1.00 91.25 291 VAL A O 1
ATOM 2420 N N . PRO A 1 292 ? -0.071 -10.064 8.900 1.00 89.94 292 PRO A N 1
ATOM 2421 C CA . PRO A 1 292 ? 1.209 -10.745 8.692 1.00 89.94 292 PRO A CA 1
ATOM 2422 C C . PRO A 1 292 ? 1.844 -10.355 7.347 1.00 89.94 292 PRO A C 1
ATOM 2424 O O . PRO A 1 292 ? 1.153 -10.369 6.330 1.00 89.94 292 PRO A O 1
ATOM 2427 N N . ARG A 1 293 ? 3.167 -10.112 7.303 1.00 84.56 293 ARG A N 1
ATOM 2428 C CA . ARG A 1 293 ? 3.905 -9.905 6.030 1.00 84.56 293 ARG A CA 1
ATOM 2429 C C . ARG A 1 293 ? 3.709 -11.079 5.057 1.00 84.56 293 ARG A C 1
ATOM 2431 O O . ARG A 1 293 ? 3.727 -10.890 3.849 1.00 84.56 293 ARG A O 1
ATOM 2438 N N . ASP A 1 294 ? 3.416 -12.264 5.591 1.00 86.44 294 ASP A N 1
ATOM 2439 C CA . ASP A 1 294 ? 3.083 -13.480 4.849 1.00 86.44 294 ASP A CA 1
ATOM 2440 C C . ASP A 1 294 ? 1.814 -13.420 3.981 1.00 86.44 294 ASP A C 1
ATOM 2442 O O . ASP A 1 294 ? 1.653 -14.301 3.143 1.00 86.44 294 ASP A O 1
ATOM 2446 N N . LEU A 1 295 ? 0.944 -12.413 4.137 1.00 85.38 295 LEU A N 1
ATOM 2447 C CA . LEU A 1 295 ? -0.169 -12.155 3.205 1.00 85.38 295 LEU A CA 1
ATOM 2448 C C . LEU A 1 295 ? 0.259 -11.294 1.994 1.00 85.38 295 LEU A C 1
ATOM 2450 O O . LEU A 1 295 ? -0.481 -11.184 1.025 1.00 85.38 295 LEU A O 1
ATOM 2454 N N . LEU A 1 296 ? 1.442 -10.673 2.048 1.00 84.38 296 LEU A N 1
ATOM 2455 C CA . LEU A 1 296 ? 1.893 -9.637 1.108 1.00 84.38 296 LEU A CA 1
ATOM 2456 C C . LEU A 1 296 ? 3.168 -10.022 0.334 1.00 84.38 296 LEU A C 1
ATOM 2458 O O . LEU A 1 296 ? 3.781 -9.159 -0.295 1.00 84.38 296 LEU A O 1
ATOM 2462 N N . LYS A 1 297 ? 3.590 -11.296 0.381 1.00 81.69 297 LYS A N 1
ATOM 2463 C CA . LYS A 1 297 ? 4.844 -11.761 -0.251 1.00 81.69 297 LYS A CA 1
ATOM 2464 C C . LYS A 1 297 ? 4.882 -11.505 -1.757 1.00 81.69 297 LYS A C 1
ATOM 2466 O O . LYS A 1 297 ? 5.929 -11.154 -2.277 1.00 81.69 297 LYS A O 1
ATOM 2471 N N . ASP A 1 298 ? 3.734 -11.609 -2.418 1.00 74.94 298 ASP A N 1
ATOM 2472 C CA . ASP A 1 298 ? 3.606 -11.495 -3.876 1.00 74.94 298 ASP A CA 1
ATOM 2473 C C . ASP A 1 298 ? 3.437 -10.033 -4.353 1.00 74.94 298 ASP A C 1
ATOM 2475 O O . ASP A 1 298 ? 3.078 -9.784 -5.504 1.00 74.94 298 ASP A O 1
ATOM 2479 N N . VAL A 1 299 ? 3.623 -9.057 -3.451 1.00 73.06 299 VAL A N 1
ATOM 2480 C CA . VAL A 1 299 ? 3.324 -7.624 -3.668 1.00 73.06 299 VAL A CA 1
ATOM 2481 C C . VAL A 1 299 ? 4.429 -6.700 -3.150 1.00 73.06 299 VAL A C 1
ATOM 2483 O O . VAL A 1 299 ? 4.632 -5.611 -3.692 1.00 73.06 299 VAL A O 1
ATOM 2486 N N . LEU A 1 300 ? 5.129 -7.120 -2.094 1.00 74.50 300 LEU A N 1
ATOM 2487 C CA . LEU A 1 300 ? 6.267 -6.399 -1.534 1.00 74.50 300 LEU A CA 1
ATOM 2488 C C . LEU A 1 300 ? 7.570 -6.907 -2.153 1.00 74.50 300 LEU A C 1
ATOM 2490 O O . LEU A 1 300 ? 7.839 -8.107 -2.134 1.00 74.50 300 LEU A O 1
ATOM 2494 N N . VAL A 1 301 ? 8.413 -5.987 -2.609 1.00 72.06 301 VAL A N 1
ATOM 2495 C CA . VAL A 1 301 ? 9.808 -6.275 -2.945 1.00 72.06 301 VAL A CA 1
ATOM 2496 C C . VAL A 1 301 ? 10.527 -6.755 -1.677 1.00 72.06 301 VAL A C 1
ATOM 2498 O O . VAL A 1 301 ? 10.284 -6.268 -0.562 1.00 72.06 301 VAL A O 1
ATOM 2501 N N . SER A 1 302 ? 11.405 -7.746 -1.826 1.00 59.41 302 SER A N 1
ATOM 2502 C CA . SER A 1 302 ? 12.259 -8.198 -0.727 1.00 59.41 302 SER A CA 1
ATOM 2503 C C . SER A 1 302 ? 13.256 -7.095 -0.354 1.00 59.41 302 SER A C 1
ATOM 2505 O O . SER A 1 302 ? 13.871 -6.520 -1.244 1.00 59.41 302 SER A O 1
ATOM 2507 N N . PRO A 1 303 ? 13.513 -6.827 0.940 1.00 52.72 303 PRO A N 1
ATOM 2508 C CA . PRO A 1 303 ? 14.493 -5.816 1.351 1.00 52.72 303 PRO A CA 1
ATOM 2509 C C . PRO A 1 303 ? 15.947 -6.228 1.051 1.00 52.72 303 PRO A C 1
ATOM 2511 O O . PRO A 1 303 ? 16.852 -5.435 1.242 1.00 52.72 303 PRO A O 1
ATOM 2514 N N . SER A 1 304 ? 16.166 -7.459 0.572 1.00 41.34 304 SER A N 1
ATOM 2515 C CA . SER A 1 304 ? 17.427 -7.940 -0.017 1.00 41.34 304 SER A CA 1
ATOM 2516 C C . SER A 1 304 ? 17.523 -7.653 -1.530 1.00 41.34 304 SER A C 1
ATOM 2518 O O . SER A 1 304 ? 18.344 -8.250 -2.222 1.00 41.34 304 SER A O 1
ATOM 2520 N N . THR A 1 305 ? 16.604 -6.844 -2.059 1.00 38.44 305 THR A N 1
ATOM 2521 C CA . THR A 1 305 ? 16.465 -6.479 -3.481 1.00 38.44 305 THR A CA 1
ATOM 2522 C C . THR A 1 305 ? 15.959 -5.033 -3.624 1.00 38.44 305 THR A C 1
ATOM 2524 O O . THR A 1 305 ? 15.417 -4.651 -4.657 1.00 38.44 305 THR A O 1
ATOM 2527 N N . ALA A 1 306 ? 16.103 -4.233 -2.563 1.00 30.59 306 ALA A N 1
ATOM 2528 C CA . ALA A 1 306 ? 16.301 -2.799 -2.719 1.00 30.59 306 ALA A CA 1
ATOM 2529 C C . ALA A 1 306 ? 17.789 -2.579 -3.068 1.00 30.59 306 ALA A C 1
ATOM 2531 O O . ALA A 1 306 ? 18.603 -3.386 -2.600 1.00 30.59 306 ALA A O 1
ATOM 2532 N N . PRO A 1 307 ? 18.128 -1.570 -3.890 1.00 36.94 307 PRO A N 1
ATOM 2533 C CA . PRO A 1 307 ? 19.515 -1.148 -4.082 1.00 36.94 307 PRO A CA 1
ATOM 2534 C C . PRO A 1 307 ? 20.127 -0.629 -2.769 1.00 36.94 307 PRO A C 1
ATOM 2536 O O . PRO A 1 307 ? 19.362 -0.065 -1.948 1.00 36.94 307 PRO A O 1
#

Foldseek 3Di:
DDDDDWFFFADDDDDDDDDDDDDDDDDDDDDDDDDDDDDDDDDPDDPDDDDDPLLVQQVVCCVVVVDHGDLVSLVVVLVCLPDDPCVVVPPDPPDDDPDDPVPPPPPVVPPPPQPDDDPCRVVVSVVVVSSVVSSVVVVVLVVVLVVLLVVLVVRVVVQVVVVVVLVVVVVVDDPVPFAFAFDQAVPWGWTRDSVQSVFFDSPDDWDRWTKHKFAADPVRHTPPPPVPDDDPDDDQRFIKMKTGGDPVFIWIWDSDGDDRGFDPDWDWTDTVVPWTKTWGGRHHSHIIITTDCVRCPVTGHDPVPDD

Secondary structure (DSSP, 8-state):
---------B--------------------------------PPPPPPPPPPHHHHHHHHHHHHHSSPPPGGGGGGGG---SSSSTTTS------SSSS--------GGGS-S----STTHHHHHHHHHHHHHHHHHHHHHHHHHHHHHHHHHHHHHHHHHHHHHHHHHHHHS-GGGPPBPPP-TT-EE--B-HHHHHHB-TTS-----EEEEE-B-TTSSB-GGGGTT--TTS----EEEEEEEETTEEEEEEEEPPPSB--SS-EEEEETTTEEEEEEEEETTEEEEE--GGGSTTTBPPTTS--

Sequence (307 aa):
MSAATRKLLKFSRTFNRIRDGEASGSAFHDHQPRPWRVEKNRRPQKAHRPLLAWYYRVASLEYTRGSDPHPEDFDEDLSELEESDELDEKKCECGGDASECECDLADEHKESERSYNGSDADIYYELKETRKERKRELLEKHEEKKARIEYAKEKEVEVNAEYKSFKKARRRAKEDKTMLLNSITGQTFKLFSLDYAEFWNPYLLDGTKYVEFYHLDDQGGFDFSQSARKQVGTEARPVNGHIYFNARTGCNFGPFSLPTRARRKDMDIKGDGKYNLSFNFFRNEYLKLRVPRDLLKDVLVSPSTAP